Protein AF-A0A2S2P5P5-F1 (afdb_monomer)

Foldseek 3Di:
DVVVVDPDDPVRVVVVVVVLVVLLVVQVVVCVVPNPVVRPDPCNVVSCVQPVDDPVVNVVVVCVVVVPDDDDDDDDDDDDPPPPPVPDDDPDDDDDDDDDDDDDDDDDDDDDDPVVVVVVVVVVVVVVVVVVVVVVVVVVVVVVVVVVVVVVVVVVVVVVVVVVVVVVVVVVVVVVVVVVVPD

Secondary structure (DSSP, 8-state):
-GGGT----HHHHHHHHHHHHHHHHHHHHHHHHH-GGG---TTHHHHHHHHHS-HHHHHHHHHHHHHTS--------------SGGG-------PPPP----------------HHHHHHHHHHHHHHHHHHHHHHHHHHHHHHHHHHHHHHHHHHHHHHHHHHHHHHHHHHHHHHHHHHT--

Sequence (183 aa):
MAAAGFNRDATQLRTKWKHLKQDYKLELVRIDKNGAASSRMSYFHLLHEVLSCKPSNAMTYLCEVVSNSPPRLDIGEGIKTEYLDDMKMDTDFYRVTEPQVDIIQSCDAQTQTDGTTEQHLLQKLHALENSINVLREDWRRDREMQNVLMEKHTRMMLEHQKTLMDHFFAKTKSHLLKTKNKD

Structure (mmCIF, N/CA/C/O backbone):
data_AF-A0A2S2P5P5-F1
#
_entry.id   AF-A0A2S2P5P5-F1
#
loop_
_atom_site.group_PDB
_atom_site.id
_atom_site.type_symbol
_atom_site.label_atom_id
_atom_site.label_alt_id
_atom_site.label_comp_id
_atom_site.label_asym_id
_atom_site.label_entity_id
_atom_site.label_seq_id
_atom_site.pdbx_PDB_ins_code
_atom_site.Cartn_x
_atom_site.Cartn_y
_atom_site.Cartn_z
_atom_site.occupancy
_atom_site.B_iso_or_equiv
_atom_site.auth_seq_id
_atom_site.auth_comp_id
_atom_site.auth_asym_id
_atom_site.auth_atom_id
_atom_site.pdbx_PDB_model_num
ATOM 1 N N . MET A 1 1 ? 34.778 -0.390 -17.450 1.00 56.84 1 MET A N 1
ATOM 2 C CA . MET A 1 1 ? 34.664 1.084 -17.564 1.00 56.84 1 MET A CA 1
ATOM 3 C C . MET A 1 1 ? 35.550 1.611 -18.681 1.00 56.84 1 MET A C 1
ATOM 5 O O . MET A 1 1 ? 35.016 1.840 -19.756 1.00 56.84 1 MET A O 1
ATOM 9 N N . ALA A 1 2 ? 36.876 1.676 -18.501 1.00 54.03 2 ALA A N 1
ATOM 10 C CA . ALA A 1 2 ? 37.799 2.098 -19.564 1.00 54.03 2 ALA A CA 1
ATOM 11 C C . ALA A 1 2 ? 37.763 1.168 -20.795 1.00 54.03 2 ALA A C 1
ATOM 13 O O . ALA A 1 2 ? 37.703 1.647 -21.920 1.00 54.03 2 ALA A O 1
ATOM 14 N N . ALA A 1 3 ? 37.658 -0.150 -20.580 1.00 60.09 3 ALA A N 1
ATOM 15 C CA . ALA A 1 3 ? 37.474 -1.138 -21.652 1.00 60.09 3 ALA A CA 1
ATOM 16 C C . ALA A 1 3 ? 36.162 -0.970 -22.451 1.00 60.09 3 ALA A C 1
ATOM 18 O O . ALA A 1 3 ? 36.067 -1.434 -23.577 1.00 60.09 3 ALA A O 1
ATOM 19 N N . ALA A 1 4 ? 35.164 -0.283 -21.883 1.00 65.88 4 ALA A N 1
ATOM 20 C CA . ALA A 1 4 ? 33.899 0.046 -22.544 1.00 65.88 4 ALA A CA 1
ATOM 21 C C . ALA A 1 4 ? 33.889 1.488 -23.101 1.00 65.88 4 ALA A C 1
ATOM 23 O O . ALA A 1 4 ? 32.829 2.020 -23.408 1.00 65.88 4 ALA A O 1
ATOM 24 N N . GLY A 1 5 ? 35.053 2.151 -23.172 1.00 74.81 5 GLY A N 1
ATOM 25 C CA . GLY A 1 5 ? 35.196 3.526 -23.668 1.00 74.81 5 GLY A CA 1
ATOM 26 C C . GLY A 1 5 ? 34.848 4.628 -22.659 1.00 74.81 5 GLY A C 1
ATOM 27 O O . GLY A 1 5 ? 34.958 5.809 -22.977 1.00 74.81 5 GLY A O 1
ATOM 28 N N . PHE A 1 6 ? 34.472 4.284 -21.423 1.00 71.62 6 PHE A N 1
ATOM 29 C CA . PHE A 1 6 ? 34.157 5.263 -20.380 1.00 71.62 6 PHE A CA 1
ATOM 30 C C . PHE A 1 6 ? 35.387 5.551 -19.517 1.00 71.62 6 PHE A C 1
ATOM 32 O O . PHE A 1 6 ? 35.688 4.812 -18.574 1.00 71.62 6 PHE A O 1
ATOM 39 N N . ASN A 1 7 ? 36.076 6.655 -19.813 1.00 80.56 7 ASN A N 1
ATOM 40 C CA . ASN A 1 7 ? 37.180 7.157 -18.996 1.00 80.56 7 ASN A CA 1
ATOM 41 C C . ASN A 1 7 ? 36.639 7.908 -17.764 1.00 80.56 7 ASN A C 1
ATOM 43 O O . ASN A 1 7 ? 36.587 9.137 -17.729 1.00 80.56 7 ASN A O 1
ATOM 47 N N . ARG A 1 8 ? 36.127 7.156 -16.785 1.00 81.06 8 ARG A N 1
ATOM 48 C CA . ARG A 1 8 ? 35.679 7.688 -15.491 1.00 81.06 8 ARG A CA 1
ATOM 49 C C . ARG A 1 8 ? 36.459 7.030 -14.377 1.00 81.06 8 ARG A C 1
ATOM 51 O O . ARG A 1 8 ? 36.650 5.814 -14.380 1.00 81.06 8 ARG A O 1
ATOM 58 N N . ASP A 1 9 ? 36.825 7.851 -13.410 1.00 83.88 9 ASP A N 1
ATOM 59 C CA . ASP A 1 9 ? 37.589 7.406 -12.260 1.00 83.88 9 ASP A CA 1
ATOM 60 C C . ASP A 1 9 ? 36.693 6.704 -11.225 1.00 83.88 9 ASP A C 1
ATOM 62 O O . ASP A 1 9 ? 35.490 6.980 -11.121 1.00 83.88 9 ASP A O 1
ATOM 66 N N . ALA A 1 10 ? 37.267 5.806 -10.425 1.00 76.81 10 ALA A N 1
ATOM 67 C CA . ALA A 1 10 ? 36.508 4.994 -9.468 1.00 76.81 10 ALA A CA 1
ATOM 68 C C . ALA A 1 10 ? 35.763 5.861 -8.437 1.00 76.81 10 ALA A C 1
ATOM 70 O O . ALA A 1 10 ? 34.634 5.563 -8.046 1.00 76.81 10 ALA A O 1
ATOM 71 N N . THR A 1 11 ? 36.355 6.987 -8.039 1.00 81.31 11 THR A N 1
ATOM 72 C CA . THR A 1 11 ? 35.722 7.951 -7.128 1.00 81.31 11 THR A CA 1
ATOM 73 C C . THR A 1 11 ? 34.507 8.621 -7.763 1.00 81.31 11 THR A C 1
ATOM 75 O O . THR A 1 11 ? 33.474 8.758 -7.111 1.00 81.31 11 THR A O 1
ATOM 78 N N . GLN A 1 12 ? 34.581 8.972 -9.049 1.00 79.56 12 GLN A N 1
ATOM 79 C CA . GLN A 1 12 ? 33.450 9.565 -9.768 1.00 79.56 12 GLN A CA 1
ATOM 80 C C . GLN A 1 12 ? 32.279 8.585 -9.851 1.00 79.56 12 GLN A C 1
ATOM 82 O O . GLN A 1 12 ? 31.126 8.976 -9.665 1.00 79.56 12 GLN A O 1
ATOM 87 N N . LEU A 1 13 ? 32.580 7.303 -10.069 1.00 82.12 13 LEU A N 1
ATOM 88 C CA . LEU A 1 13 ? 31.585 6.239 -10.050 1.00 82.12 13 LEU A CA 1
ATOM 89 C C . LEU A 1 13 ? 30.938 6.062 -8.681 1.00 82.12 13 LEU A C 1
ATOM 91 O O . LEU A 1 13 ? 29.712 6.037 -8.596 1.00 82.12 13 LEU A O 1
ATOM 95 N N . ARG A 1 14 ? 31.738 5.985 -7.612 1.00 79.19 14 ARG A N 1
ATOM 96 C CA . ARG A 1 14 ? 31.228 5.869 -6.237 1.00 79.19 14 ARG A CA 1
ATOM 97 C C . ARG A 1 14 ? 30.297 7.026 -5.893 1.00 79.19 14 ARG A C 1
ATOM 99 O O . ARG A 1 14 ? 29.196 6.802 -5.397 1.00 79.19 14 ARG A O 1
ATOM 106 N N . THR A 1 15 ? 30.705 8.250 -6.208 1.00 80.88 15 THR A N 1
ATOM 107 C CA . THR A 1 15 ? 29.896 9.450 -5.978 1.00 80.88 15 THR A CA 1
ATOM 108 C C . THR A 1 15 ? 28.610 9.424 -6.800 1.00 80.88 15 THR A C 1
ATOM 110 O O . THR A 1 15 ? 27.530 9.644 -6.257 1.00 80.88 15 THR A O 1
ATOM 113 N N . LYS A 1 16 ? 28.680 9.085 -8.094 1.00 86.00 16 LYS A N 1
ATOM 114 C CA . LYS A 1 16 ? 27.483 8.984 -8.940 1.00 86.00 16 LYS A CA 1
ATOM 115 C C . LYS A 1 16 ? 26.525 7.899 -8.449 1.00 86.00 16 LYS A C 1
ATOM 117 O O . LYS A 1 16 ? 25.320 8.122 -8.445 1.00 86.00 16 LYS A O 1
ATOM 122 N N . TRP A 1 17 ? 27.046 6.762 -7.997 1.00 84.69 17 TRP A N 1
ATOM 123 C CA . TRP A 1 17 ? 26.251 5.675 -7.434 1.00 84.69 17 TRP A CA 1
ATOM 124 C C . TRP A 1 17 ? 25.553 6.073 -6.131 1.00 84.69 17 TRP A C 1
ATOM 126 O O . TRP A 1 17 ? 24.375 5.765 -5.950 1.00 84.69 17 TRP A O 1
ATOM 136 N N . LYS A 1 18 ? 26.242 6.810 -5.247 1.00 84.50 18 LYS A N 1
ATOM 137 C CA . LYS A 1 18 ? 25.639 7.382 -4.033 1.00 84.50 18 LYS A CA 1
ATOM 138 C C . LYS A 1 18 ? 24.474 8.315 -4.375 1.00 84.50 18 LYS A C 1
ATOM 140 O O . LYS A 1 18 ? 23.392 8.135 -3.824 1.00 84.50 18 LYS A O 1
ATOM 145 N N . HIS A 1 19 ? 24.666 9.230 -5.325 1.00 84.44 19 HIS A N 1
ATOM 146 C CA . HIS A 1 19 ? 23.594 10.123 -5.775 1.00 84.44 19 HIS A CA 1
ATOM 147 C C . HIS A 1 19 ? 22.423 9.354 -6.391 1.00 84.44 19 HIS A C 1
ATOM 149 O O . HIS A 1 19 ? 21.286 9.575 -6.005 1.00 84.44 19 HIS A O 1
ATOM 155 N N . LEU A 1 20 ? 22.683 8.370 -7.256 1.00 86.75 20 LEU A N 1
ATOM 156 C CA . LEU A 1 20 ? 21.620 7.557 -7.854 1.00 86.75 20 LEU A CA 1
ATOM 157 C C . LEU A 1 20 ? 20.794 6.803 -6.801 1.00 86.75 20 LEU A C 1
ATOM 159 O O . LEU A 1 20 ? 19.570 6.770 -6.884 1.00 86.75 20 LEU A O 1
ATOM 163 N N . LYS A 1 21 ? 21.433 6.240 -5.770 1.00 85.31 21 LYS A N 1
ATOM 164 C CA . LYS A 1 21 ? 20.712 5.617 -4.647 1.00 85.31 21 LYS A CA 1
ATOM 165 C C . LYS A 1 21 ? 19.846 6.615 -3.878 1.00 85.31 21 LYS A C 1
ATOM 167 O O . LYS A 1 21 ? 18.785 6.240 -3.381 1.00 85.31 21 LYS A O 1
ATOM 172 N N . GLN A 1 22 ? 20.311 7.851 -3.734 1.00 80.31 22 GLN A N 1
ATOM 173 C CA . GLN A 1 22 ? 19.565 8.913 -3.069 1.00 80.31 22 GLN A CA 1
ATOM 174 C C . GLN A 1 22 ? 18.360 9.344 -3.908 1.00 80.31 22 GLN A C 1
ATOM 176 O O . GLN A 1 22 ? 17.242 9.336 -3.395 1.00 80.31 22 GLN A O 1
ATOM 181 N N . ASP A 1 23 ? 18.577 9.633 -5.190 1.00 84.69 23 ASP A N 1
ATOM 182 C CA . ASP A 1 23 ? 17.529 10.006 -6.141 1.00 84.69 23 ASP A CA 1
ATOM 183 C C . ASP A 1 23 ? 16.434 8.935 -6.171 1.00 84.69 23 ASP A C 1
ATOM 185 O O . ASP A 1 23 ? 15.253 9.252 -6.069 1.00 84.69 23 ASP A O 1
ATOM 189 N N . TYR A 1 24 ? 16.820 7.653 -6.187 1.00 86.44 24 TYR A N 1
ATOM 190 C CA . TYR A 1 24 ? 15.885 6.531 -6.107 1.00 86.44 2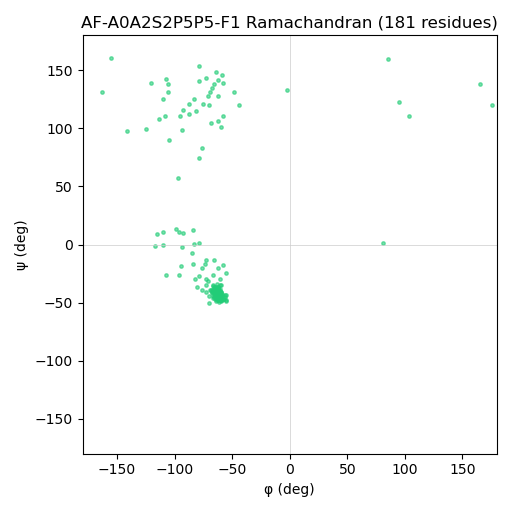4 TYR A CA 1
ATOM 191 C C . TYR A 1 24 ? 14.967 6.595 -4.881 1.00 86.44 24 TYR A C 1
ATOM 193 O O . TYR A 1 24 ? 13.756 6.437 -5.012 1.00 86.44 24 TYR A O 1
ATOM 201 N N . LYS A 1 25 ? 15.525 6.832 -3.687 1.00 84.75 25 LYS A N 1
ATOM 202 C CA . LYS A 1 25 ? 14.745 6.902 -2.441 1.00 84.75 25 LYS A CA 1
ATOM 203 C C . LYS A 1 25 ? 13.778 8.081 -2.443 1.00 84.75 25 LYS A C 1
ATOM 205 O O . LYS A 1 25 ? 12.631 7.920 -2.034 1.00 84.75 25 LYS A O 1
ATOM 210 N N . LEU A 1 26 ? 14.241 9.250 -2.888 1.00 83.25 26 LEU A N 1
ATOM 211 C CA . LEU A 1 26 ? 13.402 10.444 -2.997 1.00 83.25 26 LEU A CA 1
ATOM 212 C C . LEU A 1 26 ? 12.244 10.204 -3.965 1.00 83.25 26 LEU A C 1
ATOM 214 O O . LEU A 1 26 ? 11.097 10.523 -3.653 1.00 83.25 26 LEU A O 1
ATOM 218 N N . GLU A 1 27 ? 12.536 9.572 -5.099 1.00 83.00 27 GLU A N 1
ATOM 219 C CA . GLU A 1 27 ? 11.542 9.255 -6.113 1.00 83.00 27 GLU A CA 1
ATOM 220 C C . GLU A 1 27 ? 10.522 8.221 -5.617 1.00 83.00 27 GLU A C 1
ATOM 222 O O . GLU A 1 27 ? 9.333 8.367 -5.889 1.00 83.00 27 GLU A O 1
ATOM 227 N N . LEU A 1 28 ? 10.948 7.246 -4.805 1.00 83.62 28 LEU A N 1
ATOM 228 C CA . LEU A 1 28 ? 10.067 6.262 -4.169 1.00 83.62 28 LEU A CA 1
ATOM 229 C C . LEU A 1 28 ? 9.033 6.925 -3.251 1.00 83.62 28 LEU A C 1
ATOM 231 O O . LEU A 1 28 ? 7.842 6.648 -3.354 1.00 83.62 28 LEU A O 1
ATOM 235 N N . VAL A 1 29 ? 9.482 7.842 -2.386 1.00 81.44 29 VAL A N 1
ATOM 236 C CA . VAL A 1 29 ? 8.603 8.600 -1.475 1.00 81.44 29 VAL A CA 1
ATOM 237 C C . VAL A 1 29 ? 7.618 9.464 -2.260 1.00 81.44 29 VAL A C 1
ATOM 239 O O . VAL A 1 29 ? 6.468 9.636 -1.858 1.00 81.44 29 VAL A O 1
ATOM 242 N N . ARG A 1 30 ? 8.065 10.025 -3.383 1.00 77.25 30 ARG A N 1
ATOM 243 C CA . ARG A 1 30 ? 7.238 10.862 -4.248 1.00 77.25 30 ARG A CA 1
ATOM 244 C C . ARG A 1 30 ? 6.169 10.037 -4.967 1.00 77.25 30 ARG A C 1
ATOM 246 O O . ARG A 1 30 ? 5.011 10.434 -4.999 1.00 77.25 30 ARG A O 1
ATOM 253 N N . ILE A 1 31 ? 6.541 8.873 -5.492 1.00 82.31 31 ILE A N 1
ATOM 254 C CA . ILE A 1 31 ? 5.620 7.929 -6.135 1.00 82.31 31 ILE A CA 1
ATOM 255 C C . ILE A 1 31 ? 4.588 7.392 -5.139 1.00 82.31 31 ILE A C 1
ATOM 257 O O . ILE A 1 31 ? 3.416 7.300 -5.489 1.00 82.31 31 ILE A O 1
ATOM 261 N N . ASP A 1 32 ? 4.984 7.091 -3.902 1.00 75.94 32 ASP A N 1
ATOM 262 C CA . ASP A 1 32 ? 4.063 6.623 -2.856 1.00 75.94 32 ASP A CA 1
ATOM 263 C C . ASP A 1 32 ? 2.972 7.663 -2.542 1.00 75.94 32 ASP A C 1
ATOM 265 O O . ASP A 1 32 ? 1.794 7.337 -2.412 1.00 75.94 32 ASP A O 1
ATOM 269 N N . LYS A 1 33 ? 3.344 8.949 -2.513 1.00 75.88 33 LYS A N 1
ATOM 270 C CA . LYS A 1 33 ? 2.420 10.059 -2.228 1.00 75.88 33 LYS A CA 1
ATOM 271 C C . LYS A 1 33 ? 1.569 10.486 -3.423 1.00 75.88 33 LYS A C 1
ATOM 273 O O . LYS A 1 33 ? 0.428 10.900 -3.240 1.00 75.88 33 LYS A O 1
ATOM 278 N N . ASN A 1 34 ? 2.133 10.460 -4.629 1.00 77.75 34 ASN A N 1
ATOM 279 C CA . ASN A 1 34 ? 1.548 11.094 -5.815 1.00 77.75 34 ASN A CA 1
ATOM 280 C C . ASN A 1 34 ? 1.181 10.100 -6.932 1.00 77.75 34 ASN A C 1
ATOM 282 O O . ASN A 1 34 ? 0.673 10.514 -7.973 1.00 77.75 34 ASN A O 1
ATOM 286 N N . GLY A 1 35 ? 1.436 8.807 -6.737 1.00 74.06 35 GLY A N 1
ATOM 287 C CA . GLY A 1 35 ? 1.235 7.753 -7.728 1.00 74.06 35 GLY A CA 1
ATOM 288 C C . GLY A 1 35 ? 2.413 7.574 -8.696 1.00 74.06 35 GLY A C 1
ATOM 289 O O . GLY A 1 35 ? 3.239 8.465 -8.905 1.00 74.06 35 GLY A O 1
ATOM 290 N N . ALA A 1 36 ? 2.476 6.399 -9.332 1.00 71.50 36 ALA A N 1
ATOM 291 C CA . ALA A 1 36 ? 3.573 5.992 -10.222 1.00 71.50 36 ALA A CA 1
ATOM 292 C C . ALA A 1 36 ? 3.757 6.907 -11.446 1.00 71.50 36 ALA A C 1
ATOM 294 O O . ALA A 1 36 ? 4.888 7.184 -11.844 1.00 71.50 36 ALA A O 1
ATOM 295 N N . ALA A 1 37 ? 2.659 7.442 -11.992 1.00 70.25 37 ALA A N 1
ATOM 296 C CA . ALA A 1 37 ? 2.682 8.385 -13.114 1.00 70.25 37 ALA A CA 1
ATOM 297 C C . ALA A 1 37 ? 3.335 9.728 -12.760 1.00 70.25 37 ALA A C 1
ATOM 299 O O . ALA A 1 37 ? 3.666 10.516 -13.639 1.00 70.25 37 ALA A O 1
ATOM 300 N N . SER A 1 38 ? 3.546 9.994 -11.472 1.00 68.81 38 SER A N 1
ATOM 301 C CA . SER A 1 38 ? 4.174 11.226 -11.047 1.00 68.81 38 SER A CA 1
ATOM 302 C C . SER A 1 38 ? 5.681 11.225 -11.333 1.00 68.81 38 SER A C 1
ATOM 304 O O . SER A 1 38 ? 6.273 12.291 -11.227 1.00 68.81 38 SER A O 1
ATOM 306 N N . SER A 1 39 ? 6.328 10.066 -11.596 1.00 76.31 39 SER A N 1
ATOM 307 C CA . SER A 1 39 ? 7.802 9.926 -11.691 1.00 76.31 39 SER A CA 1
ATOM 308 C C . SER A 1 39 ? 8.461 11.055 -12.488 1.00 76.31 39 SER A C 1
ATOM 310 O O . SER A 1 39 ? 8.187 11.221 -13.672 1.00 76.31 39 SER A O 1
ATOM 312 N N . ARG A 1 40 ? 9.366 11.816 -11.864 1.00 78.62 40 ARG A N 1
ATOM 313 C CA . ARG A 1 40 ? 10.131 12.885 -12.533 1.00 78.62 40 ARG A CA 1
ATOM 314 C C . ARG A 1 40 ? 11.383 12.358 -13.226 1.00 78.62 40 ARG A C 1
ATOM 316 O O . ARG A 1 40 ? 12.065 13.103 -13.925 1.00 78.62 40 ARG A O 1
ATOM 323 N N . MET A 1 41 ? 11.702 11.085 -13.015 1.00 81.12 41 MET A N 1
ATOM 324 C CA . MET A 1 41 ? 12.940 10.470 -13.461 1.00 81.12 41 MET A CA 1
ATOM 325 C C . MET A 1 41 ? 12.639 9.425 -14.536 1.00 81.12 41 MET A C 1
ATOM 327 O O . MET A 1 41 ? 12.118 8.346 -14.251 1.00 81.12 41 MET A O 1
ATOM 331 N N . SER A 1 42 ? 12.997 9.737 -15.784 1.00 83.06 42 SER A N 1
ATOM 332 C CA . SER A 1 42 ? 12.748 8.875 -16.952 1.00 83.06 42 SER A CA 1
ATOM 333 C C . SER A 1 42 ? 13.430 7.507 -16.848 1.00 83.06 42 SER A C 1
ATOM 335 O O . SER A 1 42 ? 12.916 6.506 -17.334 1.00 83.06 42 SER A O 1
ATOM 337 N N . TYR A 1 43 ? 14.563 7.434 -16.148 1.00 83.94 43 TYR A N 1
ATOM 338 C CA . TYR A 1 43 ? 15.301 6.195 -15.898 1.00 83.94 43 TYR A CA 1
ATOM 339 C C . TYR A 1 43 ? 14.921 5.505 -14.577 1.00 83.94 43 TYR A C 1
ATOM 341 O O . TYR A 1 43 ? 15.583 4.545 -14.185 1.00 83.94 43 TYR A O 1
ATOM 349 N N . PHE A 1 44 ? 13.856 5.945 -13.892 1.00 87.44 44 PHE A N 1
ATOM 350 C CA . PHE A 1 44 ? 13.450 5.370 -12.604 1.00 87.44 44 PHE A CA 1
ATOM 351 C C . PHE A 1 44 ? 13.197 3.865 -12.683 1.00 87.44 44 PHE A C 1
ATOM 353 O O . PHE A 1 44 ? 13.680 3.143 -11.826 1.00 87.44 44 PHE A O 1
ATOM 360 N N . HIS A 1 45 ? 12.511 3.382 -13.720 1.00 83.94 45 HIS A N 1
ATOM 361 C CA . HIS A 1 45 ? 12.253 1.950 -13.918 1.00 83.94 45 HIS A CA 1
ATOM 362 C C . HIS A 1 45 ? 13.531 1.084 -13.935 1.00 83.94 45 HIS A C 1
ATOM 364 O O . HIS A 1 45 ? 13.608 0.119 -13.184 1.00 83.94 45 HIS A O 1
ATOM 370 N N . LEU A 1 46 ? 14.563 1.477 -14.692 1.00 85.56 46 LEU A N 1
ATOM 371 C CA . LEU A 1 46 ? 15.869 0.804 -14.732 1.00 85.56 46 LEU A CA 1
ATOM 372 C C . LEU A 1 46 ? 16.554 0.833 -13.363 1.00 85.56 46 LEU A C 1
ATOM 374 O O . LEU A 1 46 ? 17.150 -0.144 -12.919 1.00 85.56 46 LEU A O 1
ATOM 378 N N . LEU A 1 47 ? 16.463 1.968 -12.672 1.00 87.81 47 LEU A N 1
ATOM 379 C CA . LEU A 1 47 ? 17.052 2.121 -11.350 1.00 87.81 47 LEU A CA 1
ATOM 380 C C . LEU A 1 47 ? 16.316 1.273 -10.302 1.00 87.81 47 LEU A C 1
ATOM 382 O O . LEU A 1 47 ? 16.952 0.660 -9.449 1.00 87.81 47 LEU A O 1
ATOM 386 N N . HIS A 1 48 ? 14.988 1.204 -10.399 1.00 87.00 48 HIS A N 1
ATOM 387 C CA . HIS A 1 48 ? 14.127 0.368 -9.577 1.00 87.00 48 HIS A CA 1
ATOM 388 C C . HIS A 1 48 ? 14.417 -1.110 -9.819 1.00 87.00 48 HIS A C 1
ATOM 390 O O . HIS A 1 48 ? 14.553 -1.853 -8.858 1.00 87.00 48 HIS A O 1
ATOM 396 N N . GLU A 1 49 ? 14.585 -1.551 -11.062 1.00 82.62 49 GLU A N 1
ATOM 397 C CA . GLU A 1 49 ? 14.961 -2.933 -11.381 1.00 82.62 49 GLU A CA 1
ATOM 398 C C . GLU A 1 49 ? 16.269 -3.343 -10.686 1.00 82.62 49 GLU A C 1
ATOM 400 O O . GLU A 1 49 ? 16.327 -4.379 -10.024 1.00 82.62 49 GLU A O 1
ATOM 405 N N . VAL A 1 50 ? 17.286 -2.479 -10.717 1.00 83.50 50 VAL A N 1
ATOM 406 C CA . VAL A 1 50 ? 18.583 -2.756 -10.080 1.00 83.50 50 VAL A CA 1
ATOM 407 C C . VAL A 1 50 ? 18.512 -2.680 -8.549 1.00 83.50 50 VAL A C 1
ATOM 409 O O . VAL A 1 50 ? 19.129 -3.493 -7.861 1.00 83.50 50 VAL A O 1
ATOM 412 N N . LEU A 1 51 ? 17.789 -1.703 -7.991 1.00 82.62 51 LEU A N 1
ATOM 413 C CA . LEU A 1 51 ? 17.803 -1.405 -6.551 1.00 82.62 51 LEU A CA 1
ATOM 414 C C . LEU A 1 51 ? 16.690 -2.091 -5.742 1.00 82.62 51 LEU A C 1
ATOM 416 O O . LEU A 1 51 ? 16.817 -2.186 -4.522 1.00 82.62 51 LEU A O 1
ATOM 420 N N . SER A 1 52 ? 15.614 -2.559 -6.381 1.00 78.12 52 SER A N 1
ATOM 421 C CA . SER A 1 52 ? 14.520 -3.305 -5.730 1.00 78.12 52 SER A CA 1
ATOM 422 C C . SER A 1 52 ? 14.814 -4.802 -5.579 1.00 78.12 52 SER A C 1
ATOM 424 O O . SER A 1 52 ? 14.172 -5.480 -4.771 1.00 78.12 52 SER A O 1
ATOM 426 N N . CYS A 1 53 ? 15.800 -5.331 -6.312 1.00 64.06 53 CYS A N 1
ATOM 427 C CA . CYS A 1 53 ? 16.192 -6.731 -6.219 1.00 64.06 53 CYS A CA 1
ATOM 428 C C . CYS A 1 53 ? 16.823 -7.064 -4.857 1.00 64.06 53 CYS A C 1
ATOM 430 O O . CYS A 1 53 ? 17.725 -6.381 -4.371 1.00 64.06 53 CYS A O 1
ATOM 432 N N . LYS A 1 54 ? 16.407 -8.192 -4.264 1.00 55.59 54 LYS A N 1
ATOM 433 C CA . LYS A 1 54 ? 17.113 -8.793 -3.120 1.00 55.59 54 LYS A CA 1
ATOM 434 C C . LYS A 1 54 ? 18.563 -9.119 -3.528 1.00 55.59 54 LYS A C 1
ATOM 436 O O . LYS A 1 54 ? 18.780 -9.527 -4.671 1.00 55.59 54 LYS A O 1
ATOM 441 N N . PRO A 1 55 ? 19.548 -9.017 -2.614 1.00 52.47 55 PRO A N 1
ATOM 442 C CA . PRO A 1 55 ? 20.976 -9.139 -2.938 1.00 52.47 55 PRO A CA 1
ATOM 443 C C . PRO A 1 55 ? 21.358 -10.446 -3.657 1.00 52.47 55 PRO A C 1
ATOM 445 O O . PRO A 1 55 ? 22.314 -10.458 -4.423 1.00 52.47 55 PRO A O 1
ATOM 448 N N . SER A 1 56 ? 20.575 -11.519 -3.486 1.00 48.28 56 SER A N 1
ATOM 449 C CA . SER A 1 56 ? 20.757 -12.793 -4.197 1.00 48.28 56 SER A CA 1
ATOM 450 C C . SER A 1 56 ? 20.495 -12.726 -5.710 1.00 48.28 56 SER A C 1
ATOM 452 O O . SER A 1 56 ? 21.052 -13.539 -6.436 1.00 48.28 56 SER A O 1
ATOM 454 N N . ASN A 1 57 ? 19.669 -11.790 -6.192 1.00 48.22 57 ASN A N 1
ATOM 455 C CA . ASN A 1 57 ? 19.338 -11.656 -7.618 1.00 48.22 57 ASN A CA 1
ATOM 456 C C . ASN A 1 57 ? 20.201 -10.601 -8.322 1.00 48.22 57 ASN A C 1
ATOM 458 O O . ASN A 1 57 ? 20.443 -10.710 -9.519 1.00 48.22 57 ASN A O 1
ATOM 462 N N . ALA A 1 58 ? 20.714 -9.605 -7.593 1.00 49.44 58 ALA A N 1
ATOM 463 C CA . ALA A 1 58 ? 21.532 -8.537 -8.172 1.00 49.44 58 ALA A CA 1
ATOM 464 C C . ALA A 1 58 ? 22.849 -9.058 -8.783 1.00 49.44 58 ALA A C 1
ATOM 466 O O . ALA A 1 58 ? 23.304 -8.545 -9.804 1.00 49.44 58 ALA A O 1
ATOM 467 N N . MET A 1 59 ? 23.443 -10.101 -8.191 1.00 51.03 59 MET A N 1
ATOM 468 C CA . MET A 1 59 ? 24.688 -10.686 -8.696 1.00 51.03 59 MET A CA 1
ATOM 469 C C . MET A 1 59 ? 24.481 -11.482 -9.993 1.00 51.03 59 MET A C 1
ATOM 471 O O . MET A 1 59 ? 25.326 -11.427 -10.882 1.00 51.03 59 MET A O 1
ATOM 475 N N . THR A 1 60 ? 23.334 -12.150 -10.142 1.00 52.75 60 THR A N 1
ATOM 476 C CA . THR A 1 60 ? 22.964 -12.875 -11.368 1.00 52.75 60 THR A CA 1
ATOM 477 C C . THR A 1 60 ? 22.793 -11.921 -12.552 1.00 52.75 60 THR A C 1
ATOM 479 O O . THR A 1 60 ? 23.344 -12.179 -13.618 1.00 52.75 60 THR A O 1
ATOM 482 N N . TYR A 1 61 ? 22.142 -10.770 -12.346 1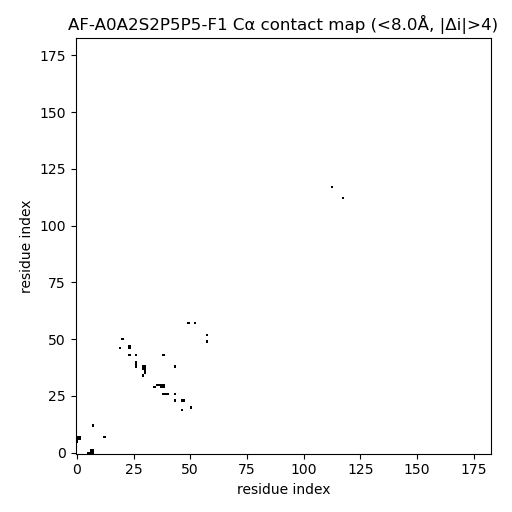.00 51.72 61 TYR A N 1
ATOM 483 C CA . TYR A 1 61 ? 21.971 -9.747 -13.387 1.00 51.72 61 TYR A CA 1
A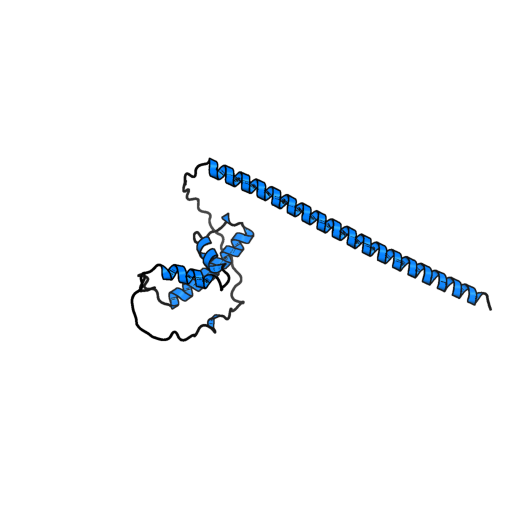TOM 484 C C . TYR A 1 61 ? 23.287 -9.071 -13.792 1.00 51.72 61 TYR A C 1
ATOM 486 O O . TYR A 1 61 ? 23.535 -8.850 -14.976 1.00 51.72 61 TYR A O 1
ATOM 494 N N . LEU A 1 62 ? 24.165 -8.756 -12.832 1.00 55.91 62 LEU A N 1
ATOM 495 C CA . LEU A 1 62 ? 25.483 -8.198 -13.154 1.00 55.91 62 LEU A CA 1
ATOM 496 C C . LEU A 1 62 ? 26.348 -9.204 -13.921 1.00 55.91 62 LEU A C 1
ATOM 498 O O . LEU A 1 62 ? 27.060 -8.804 -14.839 1.00 55.91 62 LEU A O 1
ATOM 502 N N . CYS A 1 63 ? 26.253 -10.497 -13.598 1.00 47.44 63 CYS A N 1
ATOM 503 C CA . CYS A 1 63 ? 26.888 -11.547 -14.386 1.00 47.44 63 CYS A CA 1
ATOM 504 C C . CYS A 1 63 ? 26.298 -11.640 -15.801 1.00 47.44 63 CYS A C 1
ATOM 506 O O . CYS A 1 63 ? 27.073 -11.624 -16.747 1.00 47.44 63 CYS A O 1
ATOM 508 N N . GLU A 1 64 ? 24.974 -11.645 -15.987 1.00 45.34 64 GLU A N 1
ATOM 509 C CA . GLU A 1 64 ? 24.352 -11.718 -17.324 1.00 45.34 64 GLU A CA 1
ATOM 510 C C . GLU A 1 64 ? 24.691 -10.520 -18.225 1.00 45.34 64 GLU A C 1
ATOM 512 O O . GLU A 1 64 ? 24.962 -10.693 -19.414 1.00 45.34 64 GLU A O 1
ATOM 517 N N . VAL A 1 65 ? 24.753 -9.305 -17.673 1.00 47.25 65 VAL A N 1
ATOM 518 C CA . VAL A 1 65 ? 25.127 -8.101 -18.437 1.00 47.25 65 VAL A CA 1
ATOM 519 C C . VAL A 1 65 ? 26.617 -8.107 -18.812 1.00 47.25 65 VAL A C 1
ATOM 521 O O . VAL A 1 65 ? 26.985 -7.612 -19.877 1.00 47.25 65 VAL A O 1
ATOM 524 N N . VAL A 1 66 ? 27.480 -8.701 -17.980 1.00 50.44 66 VAL A N 1
ATOM 525 C CA . VAL A 1 66 ? 28.926 -8.825 -18.244 1.00 50.44 66 VAL A CA 1
ATOM 526 C C . VAL A 1 66 ? 29.246 -10.017 -19.160 1.00 50.44 66 VAL A C 1
ATOM 528 O O . VAL A 1 66 ? 30.187 -9.943 -19.950 1.00 50.44 66 VAL A O 1
ATOM 531 N N . SER A 1 67 ? 28.446 -11.087 -19.125 1.00 44.66 67 SER A N 1
ATOM 532 C CA . SER A 1 67 ? 28.636 -12.306 -19.925 1.00 44.66 67 SER A CA 1
ATOM 533 C C . SER A 1 67 ? 28.323 -12.147 -21.417 1.00 44.66 67 SER A C 1
ATOM 535 O O . SER A 1 67 ? 28.732 -12.996 -22.204 1.00 44.66 67 SER A O 1
ATOM 537 N N . ASN A 1 68 ? 27.672 -11.057 -21.836 1.00 44.28 68 ASN A N 1
ATOM 538 C CA . ASN A 1 68 ? 27.388 -10.773 -23.250 1.00 44.28 68 ASN A CA 1
ATOM 539 C C . ASN A 1 68 ? 28.547 -10.086 -24.010 1.00 44.28 68 ASN A C 1
ATOM 541 O O . ASN A 1 68 ? 28.353 -9.619 -25.131 1.00 44.28 68 ASN A O 1
ATOM 545 N N . SER A 1 69 ? 29.757 -10.027 -23.443 1.00 42.72 69 SER A N 1
ATOM 546 C CA . SER A 1 69 ? 30.971 -9.577 -24.144 1.00 42.72 69 SER A CA 1
ATOM 547 C C . SER A 1 69 ? 31.902 -10.764 -24.447 1.00 42.72 69 SER A C 1
ATOM 549 O O . SER A 1 69 ? 32.028 -11.650 -23.600 1.00 42.72 69 SER A O 1
ATOM 551 N N . PRO A 1 70 ? 32.591 -10.812 -25.610 1.00 38.91 70 PRO A N 1
ATOM 552 C CA . PRO A 1 70 ? 33.425 -11.957 -25.977 1.00 38.91 70 PRO A CA 1
ATOM 553 C C . PRO A 1 70 ? 34.603 -12.135 -25.003 1.00 38.91 70 PRO A C 1
ATOM 555 O O . PRO A 1 70 ? 35.129 -11.136 -24.501 1.00 38.91 70 PRO A O 1
ATOM 558 N N . PRO A 1 71 ? 35.072 -13.375 -24.759 1.00 49.88 71 PRO A N 1
ATOM 559 C CA . PRO A 1 71 ? 36.194 -13.623 -23.862 1.00 49.88 71 PRO A CA 1
ATOM 560 C C . PRO A 1 71 ? 37.507 -13.308 -24.579 1.00 49.88 71 PRO A C 1
ATOM 562 O O . PRO A 1 71 ? 37.604 -13.665 -25.748 1.00 49.88 71 PRO A O 1
ATOM 565 N N . ARG A 1 72 ? 38.487 -12.700 -23.884 1.00 35.94 72 ARG A N 1
ATOM 566 C CA . ARG A 1 72 ? 39.976 -12.761 -24.031 1.00 35.94 72 ARG A CA 1
ATOM 567 C C . ARG A 1 72 ? 40.571 -11.589 -23.220 1.00 35.94 72 ARG A C 1
ATOM 569 O O . ARG A 1 72 ? 40.027 -10.500 -23.295 1.00 35.94 72 ARG A O 1
ATOM 576 N N . LEU A 1 73 ? 41.657 -11.659 -22.453 1.00 39.50 73 LEU A N 1
ATOM 577 C CA . LEU A 1 73 ? 42.649 -12.667 -22.076 1.00 39.50 73 LEU A CA 1
ATOM 578 C C . LEU A 1 73 ? 43.234 -12.237 -20.711 1.00 39.50 73 LEU A C 1
ATOM 580 O O . LEU A 1 73 ? 43.129 -11.074 -20.334 1.00 39.50 73 LEU A O 1
ATOM 584 N N . ASP A 1 74 ? 43.826 -13.223 -20.043 1.00 45.44 74 ASP A N 1
ATOM 585 C CA . ASP A 1 74 ? 44.826 -13.227 -18.965 1.00 45.44 74 ASP A CA 1
ATOM 586 C C . ASP A 1 74 ? 45.414 -11.886 -18.467 1.00 45.44 74 ASP A C 1
ATOM 588 O O . ASP A 1 74 ? 45.865 -11.072 -19.268 1.00 45.44 74 ASP A O 1
ATOM 592 N N . ILE A 1 75 ? 45.465 -11.720 -17.139 1.00 38.91 75 ILE A N 1
ATOM 593 C CA . ILE A 1 75 ? 46.607 -11.255 -16.317 1.00 38.91 75 ILE A CA 1
ATOM 594 C C . ILE A 1 75 ? 46.097 -11.130 -14.874 1.00 38.91 75 ILE A C 1
ATOM 596 O O . ILE A 1 75 ? 45.134 -10.419 -14.581 1.00 38.91 75 ILE A O 1
ATOM 600 N N . GLY A 1 76 ? 46.725 -11.892 -13.981 1.00 47.09 76 GLY A N 1
ATOM 601 C CA . GLY A 1 76 ? 46.359 -11.978 -12.577 1.00 47.09 76 GLY A CA 1
ATOM 602 C C . GLY A 1 76 ? 46.733 -10.740 -11.772 1.00 47.09 76 GLY A C 1
ATOM 603 O O . GLY A 1 76 ? 47.808 -10.184 -11.941 1.00 47.09 76 GLY A O 1
ATOM 604 N N . GLU A 1 77 ? 45.862 -10.386 -10.834 1.00 36.59 77 GLU A N 1
ATOM 605 C CA . GLU A 1 77 ? 46.235 -9.879 -9.515 1.00 36.59 77 GLU A CA 1
ATOM 606 C C . GLU A 1 77 ? 45.014 -9.991 -8.594 1.00 36.59 77 GLU A C 1
ATOM 608 O O . GLU A 1 77 ? 43.883 -9.677 -8.971 1.00 36.59 77 GLU A O 1
ATOM 613 N N . GLY A 1 78 ? 45.229 -10.557 -7.405 1.00 36.62 78 GLY A N 1
ATOM 614 C CA . GLY A 1 78 ? 44.166 -10.918 -6.473 1.00 36.62 78 GLY A CA 1
ATOM 615 C C . GLY A 1 78 ? 43.364 -9.704 -6.004 1.00 36.62 78 GLY A C 1
ATOM 616 O O . GLY A 1 78 ? 43.919 -8.741 -5.478 1.00 36.62 78 GLY A O 1
ATOM 617 N N . ILE A 1 79 ? 42.039 -9.781 -6.139 1.00 39.72 79 ILE A N 1
ATOM 618 C CA . ILE A 1 79 ? 41.107 -8.800 -5.581 1.00 39.72 79 ILE A CA 1
ATOM 619 C C . ILE A 1 79 ? 41.154 -8.927 -4.054 1.00 39.72 79 ILE A C 1
ATOM 621 O O . ILE A 1 79 ? 40.616 -9.870 -3.474 1.00 39.72 79 ILE A O 1
ATOM 625 N N . LYS A 1 80 ? 41.821 -7.976 -3.397 1.00 39.09 80 LYS A N 1
ATOM 626 C CA . LYS A 1 80 ? 41.827 -7.846 -1.939 1.00 39.09 80 LYS A CA 1
ATOM 627 C C . LYS A 1 80 ? 40.439 -7.377 -1.499 1.00 39.09 80 LYS A C 1
ATOM 629 O O . LYS A 1 80 ? 39.953 -6.335 -1.930 1.00 39.09 80 LYS A O 1
ATOM 634 N N . THR A 1 81 ? 39.774 -8.176 -0.673 1.00 40.59 81 THR A N 1
ATOM 635 C CA . THR A 1 81 ? 38.426 -7.905 -0.168 1.00 40.59 81 THR A CA 1
ATOM 636 C C . THR A 1 81 ? 38.445 -6.838 0.928 1.00 40.59 81 THR A C 1
ATOM 638 O O . THR A 1 81 ? 38.416 -7.155 2.112 1.00 40.59 81 THR A O 1
ATOM 641 N N . GLU A 1 82 ? 38.467 -5.569 0.532 1.00 38.53 82 GLU A N 1
ATOM 642 C CA . GLU A 1 82 ? 38.179 -4.400 1.378 1.00 38.53 82 GLU A CA 1
ATOM 643 C C . GLU A 1 82 ? 36.713 -3.954 1.186 1.00 38.53 82 GLU A C 1
ATOM 645 O O . GLU A 1 82 ? 36.420 -2.851 0.750 1.00 38.53 82 GLU A O 1
ATOM 650 N N . TYR A 1 83 ? 35.757 -4.860 1.428 1.00 46.88 83 TYR A N 1
ATOM 651 C CA . TYR A 1 83 ? 34.335 -4.669 1.067 1.00 46.88 83 TYR A CA 1
ATOM 652 C C . TYR A 1 83 ? 33.364 -4.585 2.259 1.00 46.88 83 TYR A C 1
ATOM 654 O O . TYR A 1 83 ? 32.151 -4.593 2.058 1.00 46.88 83 TYR A O 1
ATOM 662 N N . LEU A 1 84 ? 33.854 -4.510 3.499 1.00 45.84 84 LEU A N 1
ATOM 663 C CA . LEU A 1 84 ? 32.990 -4.564 4.689 1.00 45.84 84 LEU A CA 1
ATOM 664 C C . LEU A 1 84 ? 32.821 -3.232 5.430 1.00 45.84 84 LEU A C 1
ATOM 666 O O . LEU A 1 84 ? 31.772 -3.033 6.037 1.00 45.84 84 LEU A O 1
ATOM 670 N N . ASP A 1 85 ? 33.781 -2.310 5.345 1.00 39.91 85 ASP A N 1
ATOM 671 C CA . ASP A 1 85 ? 33.753 -1.085 6.165 1.00 39.91 85 ASP A CA 1
ATOM 672 C C . ASP A 1 85 ? 32.796 -0.004 5.622 1.00 39.91 85 ASP A C 1
ATOM 674 O O . ASP A 1 85 ? 32.182 0.742 6.382 1.00 39.91 85 ASP A O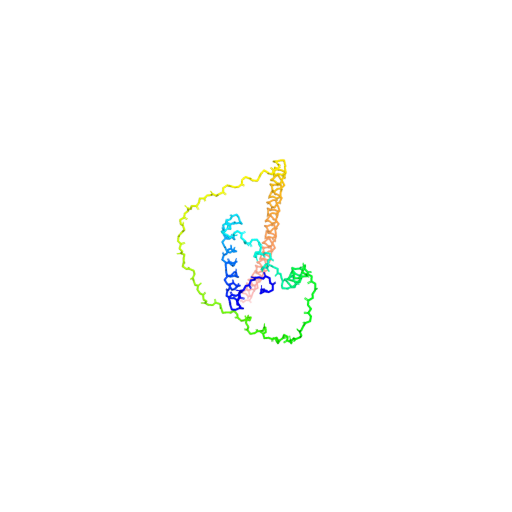 1
ATOM 678 N N . ASP A 1 86 ? 32.552 0.009 4.309 1.00 46.12 86 ASP A N 1
ATOM 679 C CA . ASP A 1 86 ? 31.664 0.977 3.643 1.00 46.12 86 ASP A CA 1
ATOM 680 C C . ASP A 1 86 ? 30.159 0.649 3.782 1.00 46.12 86 ASP A C 1
ATOM 682 O O . ASP A 1 86 ? 29.305 1.365 3.249 1.00 46.12 86 ASP A O 1
ATOM 686 N N . MET A 1 87 ? 29.800 -0.432 4.491 1.00 45.75 87 MET A N 1
ATOM 687 C CA . MET A 1 87 ? 28.402 -0.819 4.745 1.00 45.75 87 MET A CA 1
ATOM 688 C C . MET A 1 87 ? 27.756 -0.089 5.934 1.00 45.75 87 MET A C 1
ATOM 690 O O . MET A 1 87 ? 26.578 -0.321 6.223 1.00 45.75 87 MET A O 1
ATOM 694 N N . LYS A 1 88 ? 28.475 0.806 6.622 1.00 44.12 88 LYS A N 1
ATOM 695 C CA . LYS A 1 88 ? 27.926 1.555 7.757 1.00 44.12 88 LYS A CA 1
ATOM 696 C C . LYS A 1 88 ? 27.240 2.846 7.287 1.00 44.12 88 LYS A C 1
ATOM 698 O O . LYS A 1 88 ? 27.871 3.762 6.773 1.00 44.12 88 LYS A O 1
ATOM 703 N N . MET A 1 89 ? 25.917 2.886 7.439 1.00 45.50 89 MET A N 1
ATOM 704 C CA . MET A 1 89 ? 25.048 4.010 7.077 1.00 45.50 89 MET A CA 1
ATOM 705 C C . MET A 1 89 ? 24.947 5.011 8.239 1.00 45.50 89 MET A C 1
ATOM 707 O O . MET A 1 89 ? 24.445 4.642 9.298 1.00 45.50 89 MET A O 1
ATOM 711 N N . ASP A 1 90 ? 25.338 6.271 8.036 1.00 41.81 90 ASP A N 1
ATOM 712 C CA . ASP A 1 90 ? 24.989 7.356 8.964 1.00 41.81 90 ASP A CA 1
ATOM 713 C C . ASP A 1 90 ? 23.583 7.881 8.640 1.00 41.81 90 ASP A C 1
ATOM 715 O O . ASP A 1 90 ? 23.268 8.227 7.499 1.00 41.81 90 ASP A O 1
ATOM 719 N N . THR A 1 91 ? 22.713 7.884 9.654 1.00 45.81 91 THR A N 1
ATOM 720 C CA . THR A 1 91 ? 21.253 8.076 9.520 1.00 45.81 91 THR A CA 1
ATOM 721 C C . THR A 1 91 ? 20.827 9.542 9.700 1.00 45.81 91 THR A C 1
ATOM 723 O O . THR A 1 91 ? 19.664 9.881 9.501 1.00 45.81 91 THR A O 1
ATOM 726 N N . ASP A 1 92 ? 21.768 10.443 9.997 1.00 38.94 92 ASP A N 1
ATOM 727 C CA . ASP A 1 92 ? 21.438 11.733 10.622 1.00 38.94 92 ASP A CA 1
ATOM 728 C C . ASP A 1 92 ? 21.612 12.968 9.719 1.00 38.94 92 ASP A C 1
ATOM 730 O O . ASP A 1 92 ? 21.515 14.104 10.184 1.00 38.94 92 ASP A O 1
ATOM 734 N N . PHE A 1 93 ? 21.832 12.796 8.414 1.00 36.84 93 PHE A N 1
ATOM 735 C CA . PHE A 1 93 ? 22.128 13.916 7.512 1.00 36.84 93 PHE A CA 1
ATOM 736 C C . PHE A 1 93 ? 20.931 14.304 6.614 1.00 36.84 93 PHE A C 1
ATOM 738 O O . PHE A 1 93 ? 20.795 13.849 5.481 1.00 36.84 93 PHE A O 1
ATOM 745 N N . TYR A 1 94 ? 20.120 15.224 7.155 1.00 44.03 94 TYR A N 1
ATOM 746 C CA . TYR A 1 94 ? 19.270 16.236 6.493 1.00 44.03 94 TYR A CA 1
ATOM 747 C C . TYR A 1 94 ? 17.743 16.035 6.388 1.00 44.03 94 TYR A C 1
ATOM 749 O O . TYR A 1 94 ? 17.213 15.293 5.563 1.00 44.03 94 TYR A O 1
ATOM 757 N N . ARG A 1 95 ? 17.038 16.887 7.157 1.00 40.00 95 ARG A N 1
ATOM 758 C CA . ARG A 1 95 ? 15.728 17.477 6.827 1.00 40.00 95 ARG A CA 1
ATOM 759 C C . ARG A 1 95 ? 15.756 18.054 5.407 1.00 40.00 95 ARG A C 1
ATOM 761 O O . ARG A 1 95 ? 16.641 18.841 5.084 1.00 40.00 95 ARG A O 1
ATOM 768 N N . VAL A 1 96 ? 14.752 17.714 4.605 1.00 35.47 96 VAL A N 1
ATOM 769 C CA . VAL A 1 96 ? 14.533 18.273 3.266 1.00 35.47 96 VAL A CA 1
ATOM 770 C C . VAL A 1 96 ? 13.970 19.691 3.393 1.00 35.47 96 VAL A C 1
ATOM 772 O O . VAL A 1 96 ? 12.900 19.877 3.968 1.00 35.47 96 VAL A O 1
ATOM 775 N N . THR A 1 97 ? 14.675 20.677 2.841 1.00 40.72 97 THR A N 1
ATOM 776 C CA . THR A 1 97 ? 14.119 22.002 2.539 1.00 40.72 97 THR A CA 1
ATOM 777 C C . THR A 1 97 ? 13.629 21.970 1.091 1.00 40.72 97 THR A C 1
ATOM 779 O O . THR A 1 97 ? 14.420 21.742 0.177 1.00 40.72 97 THR A O 1
ATOM 782 N N . GLU A 1 98 ? 12.321 22.129 0.893 1.00 41.81 98 GLU A N 1
ATOM 783 C CA . GLU A 1 98 ? 11.653 22.172 -0.413 1.00 41.81 98 GLU A CA 1
ATOM 784 C C . GLU A 1 98 ? 12.064 23.410 -1.231 1.00 41.81 98 GLU A C 1
ATOM 786 O O . GLU A 1 98 ? 12.059 24.521 -0.696 1.00 41.81 98 GLU A O 1
ATOM 791 N N . PRO A 1 99 ? 12.313 23.267 -2.544 1.00 39.38 99 PRO A N 1
ATOM 792 C CA . PRO A 1 99 ? 12.121 24.352 -3.499 1.00 39.38 99 PRO A CA 1
ATOM 793 C C . PRO A 1 99 ? 10.867 24.104 -4.351 1.00 39.38 99 PRO A C 1
ATOM 795 O O . PRO A 1 99 ? 10.684 23.020 -4.912 1.00 39.38 99 PRO A O 1
ATOM 798 N N . GLN A 1 100 ? 10.019 25.131 -4.459 1.00 33.41 100 GLN A N 1
ATOM 799 C CA . GLN A 1 100 ? 8.871 25.180 -5.370 1.00 33.41 100 GLN A CA 1
ATOM 800 C C . GLN A 1 100 ? 9.338 25.091 -6.832 1.00 33.41 100 GLN A C 1
ATOM 802 O O . GLN A 1 100 ? 10.375 25.645 -7.194 1.00 33.41 100 GLN A O 1
ATOM 807 N N . VAL A 1 101 ? 8.583 24.364 -7.659 1.00 40.34 101 VAL A N 1
ATOM 808 C CA . VAL A 1 101 ? 8.921 24.056 -9.056 1.00 40.34 101 VAL A CA 1
ATOM 809 C C . VAL A 1 101 ? 7.972 24.807 -9.986 1.00 40.34 101 VAL A C 1
ATOM 811 O O . VAL A 1 101 ? 6.760 24.622 -9.885 1.00 40.34 101 VAL A O 1
ATOM 814 N N . ASP A 1 102 ? 8.530 25.586 -10.916 1.00 34.91 102 ASP A N 1
ATOM 815 C CA . ASP A 1 102 ? 7.801 26.126 -12.065 1.00 34.91 102 ASP A CA 1
ATOM 816 C C . ASP A 1 102 ? 7.434 25.009 -13.051 1.00 34.91 102 ASP A C 1
ATOM 818 O O . ASP A 1 102 ? 8.252 24.169 -13.435 1.00 34.91 102 ASP A O 1
ATOM 822 N N . ILE A 1 103 ? 6.164 25.009 -13.448 1.00 42.56 103 ILE A N 1
ATOM 823 C CA . ILE A 1 103 ? 5.552 24.065 -14.381 1.00 42.56 103 ILE A CA 1
ATOM 824 C C . ILE A 1 103 ? 5.875 24.508 -15.811 1.00 42.56 103 ILE A C 1
ATOM 826 O O . ILE A 1 103 ? 5.374 25.539 -16.249 1.00 42.56 103 ILE A O 1
ATOM 830 N N . ILE A 1 104 ? 6.636 23.708 -16.565 1.00 37.09 104 ILE A N 1
ATOM 831 C CA . ILE A 1 104 ? 6.684 23.761 -18.040 1.00 37.09 104 ILE A CA 1
ATOM 832 C C . ILE A 1 104 ? 6.773 22.304 -18.528 1.00 37.09 104 ILE A C 1
ATOM 834 O O . ILE A 1 104 ? 7.748 21.617 -18.239 1.00 37.09 104 ILE A O 1
ATOM 838 N N . GLN A 1 105 ? 5.657 21.690 -18.924 1.00 38.22 105 GLN A N 1
ATOM 839 C CA . GLN A 1 105 ? 4.990 21.685 -20.239 1.00 38.22 105 GLN A CA 1
ATOM 840 C C . GLN A 1 105 ? 5.423 20.468 -21.076 1.00 38.22 105 GLN A C 1
ATOM 842 O O . GLN A 1 105 ? 6.601 20.191 -21.277 1.00 38.22 105 GLN A O 1
ATOM 847 N N . SER A 1 106 ? 4.399 19.710 -21.453 1.00 41.28 106 SER A N 1
ATOM 848 C CA . SER A 1 106 ? 4.371 18.391 -22.076 1.00 41.28 106 SER A CA 1
ATOM 849 C C . SER A 1 106 ? 5.118 18.307 -23.406 1.00 41.28 106 SER A C 1
ATOM 851 O O . SER A 1 106 ? 4.962 19.171 -24.266 1.00 41.28 106 SER A O 1
ATOM 853 N N . CYS A 1 107 ? 5.837 17.202 -23.603 1.00 32.84 107 CYS A N 1
ATOM 854 C CA . CYS A 1 107 ? 6.224 16.733 -24.929 1.00 32.84 107 CYS A CA 1
ATOM 855 C C . CYS A 1 107 ? 5.402 15.486 -25.259 1.00 32.84 107 CYS A C 1
ATOM 857 O O . CYS A 1 107 ? 5.592 14.433 -24.649 1.00 32.84 107 CYS A O 1
ATOM 859 N N . ASP A 1 108 ? 4.491 15.639 -26.217 1.00 44.97 108 ASP A N 1
ATOM 860 C CA . ASP A 1 108 ? 3.718 14.562 -26.820 1.00 44.97 108 ASP A CA 1
ATOM 861 C C . ASP A 1 108 ? 4.621 13.700 -27.711 1.00 44.97 108 ASP A C 1
ATOM 863 O O 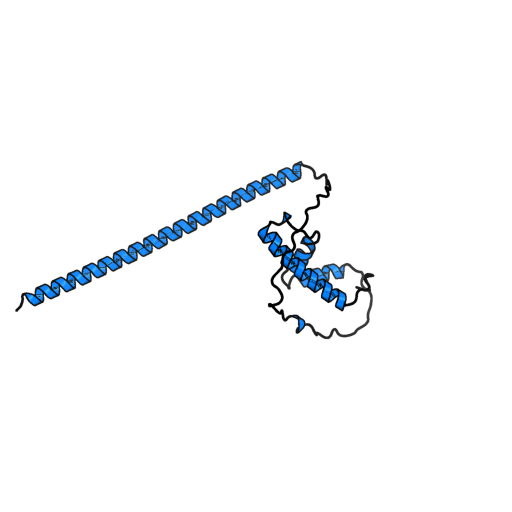. ASP A 1 108 ? 5.306 14.200 -28.606 1.00 44.97 108 ASP A O 1
ATOM 867 N N . ALA A 1 109 ? 4.592 12.388 -27.492 1.00 39.84 109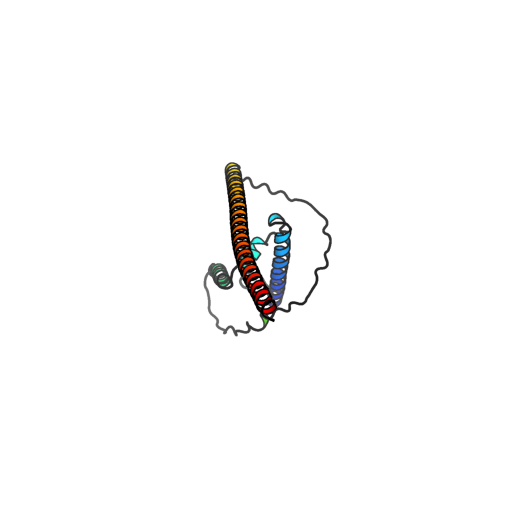 ALA A N 1
ATOM 868 C CA . ALA A 1 109 ? 5.069 11.405 -28.452 1.00 39.84 109 ALA A CA 1
ATOM 869 C C . ALA A 1 109 ? 3.930 10.414 -28.710 1.00 39.84 109 ALA A C 1
ATOM 871 O O . ALA A 1 109 ? 3.686 9.505 -27.920 1.00 39.84 109 ALA A O 1
ATOM 872 N N . GLN A 1 110 ? 3.214 10.618 -29.819 1.00 43.25 110 GLN A N 1
ATOM 873 C CA . GLN A 1 110 ? 2.258 9.655 -30.357 1.00 43.25 110 GLN A CA 1
ATOM 874 C C . GLN A 1 110 ? 3.003 8.363 -30.730 1.00 43.25 110 GLN A C 1
ATOM 876 O O . GLN A 1 110 ? 3.678 8.295 -31.758 1.00 43.25 110 GLN A O 1
ATOM 881 N N . THR A 1 111 ? 2.840 7.311 -29.936 1.00 45.12 111 THR A N 1
ATOM 882 C CA . THR A 1 111 ? 3.002 5.934 -30.407 1.00 45.12 111 THR A CA 1
ATOM 883 C C . THR A 1 111 ? 1.625 5.406 -30.786 1.00 45.12 111 THR A C 1
ATOM 885 O O . THR A 1 111 ? 0.767 5.198 -29.933 1.00 45.12 111 THR A O 1
ATOM 888 N N . GLN A 1 112 ? 1.400 5.203 -32.089 1.00 45.25 112 GLN A N 1
ATOM 889 C CA . GLN A 1 112 ? 0.284 4.394 -32.576 1.00 45.25 112 GLN A CA 1
ATOM 890 C C . GLN A 1 112 ? 0.448 2.981 -32.011 1.00 45.25 112 GLN A C 1
ATOM 892 O O . GLN A 1 112 ? 1.264 2.199 -32.495 1.00 45.25 112 GLN A O 1
ATOM 897 N N . THR A 1 113 ? -0.311 2.673 -30.966 1.00 49.62 113 THR A N 1
ATOM 898 C CA . THR A 1 113 ? -0.587 1.298 -30.565 1.00 49.62 113 THR A CA 1
ATOM 899 C C . THR A 1 113 ? -2.023 0.988 -30.958 1.00 49.62 113 THR A C 1
ATOM 901 O O . THR A 1 113 ? -2.903 1.843 -30.895 1.00 49.62 113 THR A O 1
ATOM 904 N N . ASP A 1 114 ? -2.219 -0.208 -31.493 1.00 48.69 114 ASP A N 1
ATOM 905 C CA . ASP A 1 114 ? -3.467 -0.681 -32.076 1.00 48.69 114 ASP A CA 1
ATOM 906 C C . ASP A 1 114 ? -4.593 -0.600 -31.023 1.00 48.69 114 ASP A C 1
ATOM 908 O O . ASP A 1 114 ? -4.560 -1.332 -30.026 1.00 48.69 114 ASP A O 1
ATOM 912 N N . GLY A 1 115 ? -5.556 0.317 -31.196 1.00 58.00 115 GLY A N 1
ATOM 913 C CA . GLY A 1 115 ? -6.501 0.747 -30.145 1.00 58.00 115 GLY A CA 1
ATOM 914 C C . GLY A 1 115 ? -7.353 -0.375 -29.539 1.00 58.00 115 GLY A C 1
ATOM 915 O O . GLY A 1 115 ? -7.862 -0.258 -28.426 1.00 58.00 115 GLY A O 1
ATOM 916 N N . THR A 1 116 ? -7.444 -1.509 -30.231 1.00 60.62 116 THR A N 1
ATOM 917 C CA . THR A 1 116 ? -8.100 -2.736 -29.766 1.00 60.62 116 THR A CA 1
ATOM 918 C C . THR A 1 116 ? -7.385 -3.364 -28.561 1.00 60.62 116 THR A C 1
ATOM 920 O O . THR A 1 116 ? -8.023 -3.900 -27.656 1.00 60.62 116 THR A O 1
ATOM 923 N N . THR A 1 117 ? -6.050 -3.300 -28.525 1.00 70.31 117 THR A N 1
ATOM 924 C CA . THR A 1 117 ? -5.246 -3.895 -27.444 1.00 70.31 117 THR A CA 1
ATOM 925 C C . THR A 1 117 ? -5.293 -3.052 -26.173 1.00 70.31 117 THR A C 1
ATOM 927 O O . THR A 1 117 ? -5.436 -3.596 -25.077 1.00 70.31 117 THR A O 1
ATOM 930 N N . GLU A 1 118 ? -5.267 -1.729 -26.321 1.00 79.75 118 GLU A N 1
ATOM 931 C CA . GLU A 1 118 ? -5.367 -0.777 -25.217 1.00 79.75 118 GLU A CA 1
ATOM 932 C C . GLU A 1 118 ? -6.742 -0.849 -24.537 1.00 79.75 118 GLU A C 1
ATOM 934 O O . GLU A 1 118 ? -6.826 -0.974 -23.315 1.00 79.75 118 GLU A O 1
ATOM 939 N N . GLN A 1 119 ? -7.827 -0.893 -25.317 1.00 82.12 119 GLN A N 1
ATOM 940 C CA . GLN A 1 119 ? -9.184 -1.063 -24.785 1.00 82.12 119 GLN A CA 1
ATOM 941 C C . GLN A 1 119 ? -9.348 -2.375 -24.007 1.00 82.12 119 GLN A C 1
ATOM 943 O O . GLN A 1 119 ? -9.949 -2.391 -22.930 1.00 82.12 119 GLN A O 1
ATOM 948 N N . HIS A 1 120 ? -8.766 -3.470 -24.503 1.00 87.44 120 HIS A N 1
ATOM 949 C CA . HIS A 1 120 ? -8.802 -4.762 -23.813 1.00 87.44 120 HIS A CA 1
ATOM 950 C C . HIS A 1 120 ? -8.039 -4.737 -22.483 1.00 87.44 120 HIS A C 1
ATOM 952 O O . HIS A 1 120 ? -8.478 -5.329 -21.495 1.00 87.44 120 HIS A O 1
ATOM 958 N N . LEU A 1 121 ? -6.904 -4.035 -22.429 1.00 91.50 121 LEU A N 1
ATOM 959 C CA . LEU A 1 121 ? -6.137 -3.850 -21.195 1.00 91.50 121 LEU A CA 1
ATOM 960 C C . LEU A 1 121 ? -6.902 -2.999 -20.176 1.00 91.50 121 LEU A C 1
ATOM 962 O O . LEU A 1 121 ? -6.990 -3.390 -19.012 1.00 91.50 121 LEU A O 1
ATOM 966 N N . LEU A 1 122 ? -7.514 -1.895 -20.608 1.00 90.56 122 LEU A N 1
ATOM 967 C CA . LEU A 1 122 ? -8.342 -1.045 -19.747 1.00 90.56 122 LEU A CA 1
ATOM 968 C C . LEU A 1 122 ? -9.534 -1.812 -19.165 1.00 90.56 122 LEU A C 1
ATOM 970 O O . LEU A 1 122 ? -9.819 -1.709 -17.971 1.00 90.56 122 LEU A O 1
ATOM 974 N N . GLN A 1 123 ? -10.190 -2.651 -19.969 1.00 92.31 123 GLN A N 1
ATOM 975 C CA . GLN A 1 123 ? -11.304 -3.472 -19.499 1.00 92.31 123 GLN A CA 1
ATOM 976 C C . GLN A 1 123 ? -10.863 -4.510 -18.456 1.00 92.31 123 GLN A C 1
ATOM 978 O O . GLN A 1 123 ? -11.559 -4.727 -17.461 1.00 92.31 123 GLN A O 1
ATOM 983 N N . LYS A 1 124 ? -9.683 -5.117 -18.639 1.00 93.56 124 LYS A N 1
ATOM 984 C CA . LYS A 1 124 ? -9.088 -6.024 -17.647 1.00 93.56 124 LYS A CA 1
ATOM 985 C C . LYS A 1 124 ? -8.707 -5.307 -16.355 1.00 93.56 124 LYS A C 1
ATOM 987 O O . LYS A 1 124 ? -8.945 -5.855 -15.282 1.00 93.56 124 LYS A O 1
ATOM 992 N N . LEU A 1 125 ? -8.150 -4.099 -16.442 1.00 94.12 125 LEU A N 1
ATOM 993 C CA . LEU A 1 125 ? -7.822 -3.286 -15.269 1.00 94.12 125 LEU A CA 1
ATOM 994 C C . LEU A 1 125 ? -9.077 -2.946 -14.466 1.00 94.12 125 LEU A C 1
ATOM 996 O O . LEU A 1 125 ? -9.102 -3.181 -13.262 1.00 94.12 125 LEU A O 1
ATOM 1000 N N . HIS A 1 126 ? -10.145 -2.513 -15.134 1.00 94.69 126 HIS A N 1
ATOM 1001 C CA . HIS A 1 126 ? -11.424 -2.235 -14.482 1.00 94.69 126 HIS A CA 1
ATOM 1002 C C . HIS A 1 126 ? -12.027 -3.489 -13.816 1.00 94.69 126 HIS A C 1
ATOM 1004 O O . HIS A 1 126 ? -12.538 -3.433 -12.698 1.00 94.69 126 HIS A O 1
ATOM 1010 N N . ALA A 1 127 ? -11.935 -4.657 -14.461 1.00 94.44 127 ALA A N 1
ATOM 1011 C CA . ALA A 1 127 ? -12.386 -5.918 -13.866 1.00 94.44 127 ALA A CA 1
ATOM 1012 C C . ALA A 1 127 ? -11.567 -6.313 -12.620 1.00 94.44 127 ALA A C 1
ATOM 1014 O O . ALA A 1 127 ? -12.131 -6.783 -11.626 1.00 94.44 127 ALA A O 1
ATOM 1015 N N . LEU A 1 128 ? -10.248 -6.104 -12.653 1.00 96.56 128 LEU A N 1
ATOM 1016 C CA . LEU A 1 128 ? -9.364 -6.345 -11.512 1.00 96.56 128 LEU A CA 1
ATOM 1017 C C . LEU A 1 128 ? -9.635 -5.369 -10.368 1.00 96.56 128 LEU A C 1
ATOM 1019 O O . LEU A 1 128 ? -9.696 -5.795 -9.219 1.00 96.56 128 LEU A O 1
ATOM 1023 N N . GLU A 1 129 ? -9.849 -4.091 -10.667 1.00 94.88 129 GLU A N 1
ATOM 1024 C CA . GLU A 1 129 ? -10.185 -3.074 -9.672 1.00 94.88 129 GLU A CA 1
ATOM 1025 C C . GLU A 1 129 ? -11.485 -3.422 -8.939 1.00 94.88 129 GLU A C 1
ATOM 1027 O O . GLU A 1 129 ? -11.518 -3.436 -7.707 1.00 94.88 129 GLU A O 1
ATOM 1032 N N . ASN A 1 130 ? -12.520 -3.832 -9.675 1.00 94.94 130 ASN A N 1
ATOM 1033 C CA . ASN A 1 130 ? -13.767 -4.309 -9.079 1.00 94.94 130 ASN A CA 1
ATOM 1034 C C . ASN A 1 130 ? -13.553 -5.549 -8.208 1.00 94.94 130 ASN A C 1
ATOM 1036 O O . ASN A 1 130 ? -14.073 -5.616 -7.096 1.00 94.94 130 ASN A O 1
ATOM 1040 N N . SER A 1 131 ? -12.750 -6.506 -8.676 1.00 97.12 131 SER A N 1
ATOM 1041 C CA . SER A 1 131 ? -12.437 -7.718 -7.908 1.00 97.12 131 SER A CA 1
ATOM 1042 C C . SER A 1 131 ? -11.696 -7.388 -6.608 1.00 97.12 131 SER A C 1
ATOM 1044 O O . SER A 1 131 ? -12.020 -7.923 -5.550 1.00 97.12 131 SER A O 1
ATOM 1046 N N . ILE A 1 132 ? -10.736 -6.462 -6.665 1.00 97.50 132 ILE A N 1
ATOM 1047 C CA . ILE A 1 132 ? -10.002 -5.970 -5.497 1.00 97.50 132 ILE A CA 1
ATOM 1048 C C . ILE A 1 132 ? -10.952 -5.273 -4.519 1.00 97.50 132 ILE A C 1
ATOM 1050 O O . ILE A 1 132 ? -10.855 -5.502 -3.315 1.00 97.50 132 ILE A O 1
ATOM 1054 N N . ASN A 1 133 ? -11.872 -4.444 -5.010 1.00 95.75 133 ASN A N 1
ATOM 1055 C CA . ASN A 1 133 ? -12.839 -3.747 -4.162 1.00 95.75 133 ASN A CA 1
ATOM 1056 C C . ASN A 1 133 ? -13.784 -4.729 -3.459 1.00 95.75 133 ASN A C 1
ATOM 1058 O O . ASN A 1 133 ? -13.984 -4.608 -2.253 1.00 95.75 133 ASN A O 1
ATOM 1062 N N . VAL A 1 134 ? -14.281 -5.749 -4.164 1.00 96.75 134 VAL A N 1
ATOM 1063 C CA . VAL A 1 134 ? -15.095 -6.817 -3.559 1.00 96.75 134 VAL A CA 1
ATOM 1064 C C . VAL A 1 134 ? -14.316 -7.548 -2.465 1.00 96.75 134 VAL A C 1
ATOM 1066 O O . VAL A 1 134 ? -14.814 -7.671 -1.351 1.00 96.75 134 VAL A O 1
ATOM 1069 N N . LEU A 1 135 ? -13.067 -7.945 -2.731 1.00 97.44 135 LEU A N 1
ATOM 1070 C CA . LEU A 1 135 ? -12.229 -8.623 -1.736 1.00 97.44 135 LEU A CA 1
ATOM 1071 C C . LEU A 1 135 ? -11.945 -7.751 -0.505 1.00 97.44 135 LEU A C 1
ATOM 1073 O O . LEU A 1 135 ? -11.912 -8.264 0.614 1.00 97.44 135 LEU A O 1
ATOM 1077 N N . ARG A 1 136 ? -11.753 -6.436 -0.680 1.00 96.62 136 ARG A N 1
ATOM 1078 C CA . ARG A 1 136 ? -11.597 -5.505 0.451 1.00 96.62 136 ARG A CA 1
ATOM 1079 C C . ARG A 1 136 ? -12.860 -5.451 1.304 1.00 96.62 136 ARG A C 1
ATOM 1081 O O . ARG A 1 136 ? -12.756 -5.480 2.529 1.00 96.62 136 ARG A O 1
ATOM 1088 N N . GLU A 1 137 ? -14.029 -5.383 0.674 1.00 96.62 137 GLU A N 1
ATOM 1089 C CA . GLU A 1 137 ? -15.311 -5.358 1.379 1.00 96.62 137 GLU A CA 1
ATOM 1090 C C . GLU A 1 137 ? -15.613 -6.687 2.080 1.00 96.62 137 GLU A C 1
ATOM 1092 O O . GLU A 1 137 ? -16.077 -6.683 3.219 1.00 96.62 137 GLU A O 1
ATOM 1097 N N . ASP A 1 138 ? -15.297 -7.822 1.458 1.00 96.06 138 ASP A N 1
ATOM 1098 C CA . ASP A 1 138 ? -15.397 -9.146 2.084 1.00 96.06 138 ASP A CA 1
ATOM 1099 C C . ASP A 1 138 ? -14.511 -9.239 3.323 1.00 96.06 138 ASP A C 1
ATOM 1101 O O . ASP A 1 138 ? -14.985 -9.581 4.406 1.00 96.06 138 ASP A O 1
ATOM 1105 N N . TRP A 1 139 ? -13.248 -8.829 3.205 1.00 95.69 139 TRP A N 1
ATOM 1106 C CA . TRP A 1 139 ? -12.318 -8.846 4.329 1.00 95.69 139 TRP A CA 1
ATOM 1107 C C . TRP A 1 139 ? -12.754 -7.912 5.465 1.00 95.69 139 TRP A C 1
ATOM 1109 O O . TRP A 1 139 ? -12.631 -8.249 6.646 1.00 95.69 139 TRP A O 1
ATOM 1119 N N . ARG A 1 140 ? -13.310 -6.741 5.125 1.00 97.00 140 ARG A N 1
ATOM 1120 C CA . ARG A 1 140 ? -13.896 -5.818 6.105 1.00 97.00 140 ARG A CA 1
ATOM 1121 C C . ARG A 1 140 ? -15.076 -6.466 6.835 1.00 97.00 140 ARG A C 1
ATOM 1123 O O . ARG A 1 140 ? -15.111 -6.415 8.064 1.00 97.00 140 ARG A O 1
ATOM 1130 N N . ARG A 1 141 ? -15.998 -7.106 6.106 1.00 97.00 141 ARG A N 1
ATOM 1131 C CA . ARG A 1 141 ? -17.156 -7.815 6.677 1.00 97.00 141 ARG A CA 1
ATOM 1132 C C . ARG A 1 141 ? -16.741 -8.969 7.584 1.00 97.00 141 ARG A C 1
ATOM 1134 O O . ARG A 1 141 ? -17.273 -9.089 8.685 1.00 97.00 141 ARG A O 1
ATOM 1141 N N . ASP A 1 142 ? -15.762 -9.768 7.172 1.00 97.31 142 ASP A N 1
ATOM 1142 C CA . ASP A 1 142 ? -15.239 -10.873 7.981 1.00 97.31 142 ASP A CA 1
ATOM 1143 C C . ASP A 1 142 ? -14.612 -10.370 9.283 1.00 97.31 142 ASP A C 1
ATOM 1145 O O . ASP A 1 142 ? -14.865 -10.915 10.362 1.00 97.31 142 ASP A O 1
ATOM 1149 N N . ARG A 1 143 ? -13.841 -9.279 9.209 1.00 96.56 143 ARG A N 1
ATOM 1150 C CA . ARG A 1 143 ? -13.259 -8.637 10.391 1.00 96.56 143 ARG A CA 1
ATOM 1151 C C . ARG A 1 143 ? -14.333 -8.086 11.331 1.00 96.56 143 ARG A C 1
ATOM 1153 O O . ARG A 1 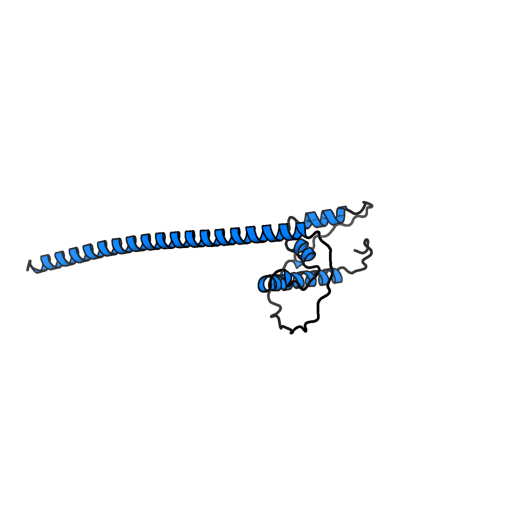143 ? -14.227 -8.260 12.545 1.00 96.56 143 ARG A O 1
ATOM 1160 N N . GLU A 1 144 ? -15.367 -7.441 10.797 1.00 96.88 144 GLU A N 1
ATOM 1161 C CA . GLU A 1 144 ? -16.512 -6.960 11.580 1.00 96.88 144 GLU A CA 1
ATOM 1162 C C . GLU A 1 144 ? -17.260 -8.116 12.253 1.00 96.88 144 GLU A C 1
ATOM 1164 O O . GLU A 1 144 ? -17.547 -8.047 13.448 1.00 96.88 144 GLU A O 1
ATOM 1169 N N . MET A 1 145 ? -17.498 -9.216 11.536 1.00 97.06 145 MET A N 1
ATOM 1170 C CA . MET A 1 145 ? -18.118 -10.418 12.091 1.00 97.06 145 MET A CA 1
ATOM 1171 C C . MET A 1 145 ? -17.285 -11.012 13.234 1.00 97.06 145 MET A C 1
ATOM 1173 O O . MET A 1 145 ? -17.838 -11.342 14.287 1.00 97.06 145 MET A O 1
ATOM 1177 N N . GLN A 1 146 ? -15.961 -11.112 13.073 1.00 96.44 146 GLN A N 1
ATOM 1178 C CA . GLN A 1 146 ? -15.078 -11.574 14.146 1.00 96.44 146 GLN A CA 1
ATOM 1179 C C . GLN A 1 146 ? -15.118 -10.654 15.370 1.00 96.44 146 GLN A C 1
ATOM 1181 O O . GLN A 1 146 ? -15.196 -11.150 16.496 1.00 96.44 146 GLN A O 1
ATOM 1186 N N . ASN A 1 147 ? -15.133 -9.334 15.170 1.00 97.12 147 ASN A N 1
ATOM 1187 C CA . ASN A 1 147 ? -15.272 -8.376 16.267 1.00 97.12 147 ASN A CA 1
ATOM 1188 C C . ASN A 1 147 ? -16.606 -8.555 17.005 1.00 97.12 147 ASN A C 1
ATOM 1190 O O . ASN A 1 147 ? -16.615 -8.655 18.230 1.00 97.12 147 ASN A O 1
ATOM 1194 N N . VAL A 1 148 ? -17.725 -8.683 16.283 1.00 97.69 148 VAL A N 1
ATOM 1195 C CA . VAL A 1 148 ? -19.051 -8.910 16.884 1.00 97.69 148 VAL A CA 1
ATOM 1196 C C . VAL A 1 148 ? -19.084 -10.209 17.695 1.00 97.69 148 VAL A C 1
ATOM 1198 O O . VAL A 1 148 ? -19.633 -10.237 18.800 1.00 97.69 148 VAL A O 1
ATOM 1201 N N . LEU A 1 149 ? -18.484 -11.287 17.181 1.00 97.62 149 LEU A N 1
ATOM 1202 C CA . LEU A 1 149 ? -18.382 -12.563 17.894 1.00 97.62 149 LEU A CA 1
ATOM 1203 C C . LEU A 1 149 ? -17.537 -12.440 19.164 1.00 97.62 149 LEU A C 1
ATOM 1205 O O . LEU A 1 149 ? -17.947 -12.935 20.217 1.00 97.62 149 LEU A O 1
ATOM 1209 N N . MET A 1 150 ? -16.401 -11.746 19.086 1.00 97.00 150 MET A N 1
ATOM 1210 C CA . MET A 1 150 ? -15.538 -11.483 20.235 1.00 97.00 150 MET A CA 1
ATOM 1211 C C . MET A 1 150 ? -16.275 -10.666 21.300 1.00 97.00 150 MET A C 1
ATOM 1213 O O . MET A 1 150 ? -16.325 -11.071 22.457 1.00 97.00 150 MET A O 1
ATOM 1217 N N . GLU A 1 151 ? -16.924 -9.564 20.920 1.00 97.12 151 GLU A N 1
ATOM 1218 C CA . GLU A 1 151 ? -17.710 -8.750 21.849 1.00 97.12 151 GLU A CA 1
ATOM 1219 C C . GLU A 1 151 ? -18.859 -9.538 22.479 1.00 97.12 151 GLU A C 1
ATOM 1221 O O . GLU A 1 151 ? -19.140 -9.394 23.669 1.00 97.12 151 GLU A O 1
ATOM 1226 N N . LYS A 1 152 ? -19.551 -10.376 21.694 1.00 97.75 152 LYS A N 1
ATOM 1227 C CA . LYS A 1 152 ? -20.603 -11.260 22.208 1.00 97.75 152 LYS A CA 1
ATOM 1228 C C . LYS A 1 152 ? -20.037 -12.222 23.250 1.00 97.75 152 LYS A C 1
ATOM 1230 O O . LYS A 1 152 ? -20.646 -12.384 24.305 1.00 97.75 152 LYS A O 1
ATOM 1235 N N . HIS A 1 153 ? -18.882 -12.827 22.982 1.00 98.00 153 HIS A N 1
ATOM 1236 C CA . HIS A 1 153 ? -18.216 -13.717 23.927 1.00 98.00 153 HIS A CA 1
ATOM 1237 C C . HIS A 1 153 ? -17.815 -12.987 25.216 1.00 98.00 153 HIS A C 1
ATOM 1239 O O . HIS A 1 153 ? -18.164 -13.437 26.307 1.00 98.00 153 HIS A O 1
ATOM 1245 N N . THR A 1 154 ? -17.191 -11.814 25.101 1.00 97.81 154 THR A N 1
ATOM 1246 C CA . THR A 1 154 ? -16.811 -10.977 26.249 1.00 97.81 154 THR A CA 1
ATOM 1247 C C . THR A 1 154 ? -18.026 -10.553 27.076 1.00 97.81 154 THR A C 1
ATOM 1249 O O . THR A 1 154 ? -17.989 -10.631 28.303 1.00 97.81 154 THR A O 1
ATOM 1252 N N . ARG A 1 155 ? -19.141 -10.174 26.432 1.00 97.44 155 ARG A N 1
ATOM 1253 C CA . ARG A 1 155 ? -20.406 -9.865 27.123 1.00 97.44 155 ARG A CA 1
ATOM 1254 C C . ARG A 1 155 ? -20.939 -11.064 27.905 1.00 97.44 155 ARG A C 1
ATOM 1256 O O . ARG A 1 155 ? -21.289 -10.907 29.068 1.00 97.44 155 ARG A O 1
ATOM 1263 N N . MET A 1 156 ? -20.961 -12.257 27.307 1.00 97.44 156 MET A N 1
ATOM 1264 C CA . MET A 1 156 ? -21.406 -13.472 28.006 1.00 97.44 156 MET A CA 1
ATOM 1265 C C . MET A 1 156 ? -20.531 -13.787 29.226 1.00 97.44 156 MET A C 1
ATOM 1267 O O . MET A 1 156 ? -21.058 -14.139 30.278 1.00 97.44 156 MET A O 1
ATOM 1271 N N . MET A 1 157 ? -19.212 -13.620 29.107 1.00 97.69 157 MET A N 1
ATOM 1272 C CA . MET A 1 157 ? -18.276 -13.803 30.220 1.00 97.69 157 MET A CA 1
ATOM 1273 C C . MET A 1 157 ? -18.538 -12.815 31.364 1.00 97.69 157 MET A C 1
ATOM 1275 O O . MET A 1 157 ? -18.583 -13.220 32.526 1.00 97.69 157 MET A O 1
ATOM 1279 N N . LEU A 1 158 ? -18.759 -11.537 31.043 1.00 97.50 158 LEU A N 1
ATOM 1280 C CA . LEU A 1 158 ? -19.068 -10.502 32.033 1.00 97.50 158 LEU A CA 1
ATOM 1281 C C . LEU A 1 158 ? -20.413 -10.750 32.728 1.00 97.50 158 LEU A C 1
ATOM 1283 O O . LEU A 1 158 ? -20.490 -10.651 33.951 1.00 97.50 158 LEU A O 1
ATOM 1287 N N . GLU A 1 159 ? -21.455 -11.126 31.985 1.00 97.31 159 GLU A N 1
ATOM 1288 C CA . GLU A 1 159 ? -22.763 -11.469 32.563 1.00 97.31 159 GLU A CA 1
ATOM 1289 C C . GLU A 1 159 ? -22.683 -12.708 33.464 1.00 97.31 159 GLU A C 1
ATOM 1291 O O . GLU A 1 159 ? -23.274 -12.743 34.549 1.00 97.31 159 GLU A O 1
ATOM 1296 N N . HIS A 1 160 ? -21.896 -13.713 33.070 1.00 97.62 160 HIS A N 1
ATOM 1297 C CA . HIS A 1 160 ? -21.650 -14.879 33.912 1.00 97.62 160 HIS A CA 1
ATOM 1298 C C . HIS A 1 160 ? -20.935 -14.492 35.214 1.00 97.62 160 HIS A C 1
ATOM 1300 O O . HIS A 1 160 ? -21.384 -14.863 36.300 1.00 97.62 160 HIS A O 1
ATOM 1306 N N . GLN A 1 161 ? -19.871 -13.687 35.129 1.00 97.31 161 GLN A N 1
ATOM 1307 C CA . GLN A 1 161 ? -19.149 -13.193 36.302 1.00 97.31 161 GLN A CA 1
ATOM 1308 C C . GLN A 1 161 ? -20.056 -12.369 37.225 1.00 97.31 161 GLN A C 1
ATOM 1310 O O . GLN A 1 161 ? -20.038 -12.566 38.441 1.00 97.31 161 GLN A O 1
ATOM 1315 N N . LYS A 1 162 ? -20.877 -11.478 36.661 1.00 97.12 162 LYS A N 1
ATOM 1316 C CA . LYS A 1 162 ? -21.859 -10.684 37.406 1.00 97.12 162 LYS A CA 1
ATOM 1317 C C . LYS A 1 162 ? -22.838 -11.581 38.161 1.00 97.12 162 LYS A C 1
ATOM 1319 O O . LYS A 1 162 ? -23.015 -11.404 39.360 1.00 97.12 162 LYS A O 1
ATOM 1324 N N . THR A 1 163 ? -23.381 -12.600 37.497 1.00 97.31 163 THR A N 1
ATOM 1325 C CA . THR A 1 163 ? -24.297 -13.571 38.115 1.00 97.31 163 THR A CA 1
ATOM 1326 C C . THR A 1 163 ? -23.645 -14.296 39.297 1.00 97.31 163 THR A C 1
ATOM 1328 O O . THR A 1 163 ? -24.264 -14.464 40.351 1.00 97.31 163 THR A O 1
ATOM 1331 N N . LEU A 1 164 ? -22.377 -14.700 39.157 1.00 96.75 164 LEU A N 1
ATOM 1332 C CA . LEU A 1 164 ? -21.620 -15.322 40.247 1.00 96.75 164 LEU A CA 1
ATOM 1333 C C . LEU A 1 164 ? -21.431 -14.364 41.431 1.00 96.75 164 LEU A C 1
ATOM 1335 O O . LEU A 1 164 ? -21.598 -14.779 42.581 1.00 96.75 164 LEU A O 1
ATOM 1339 N N . MET A 1 165 ? -21.118 -13.093 41.164 1.00 96.69 165 MET A N 1
ATOM 1340 C CA . MET A 1 165 ? -20.995 -12.075 42.210 1.00 96.69 165 MET A CA 1
ATOM 1341 C C . MET A 1 165 ? -22.327 -11.824 42.914 1.00 96.69 165 MET A C 1
ATOM 1343 O O . MET A 1 165 ? -22.369 -11.834 44.143 1.00 96.69 165 MET A O 1
ATOM 1347 N N . ASP A 1 166 ? -23.418 -11.673 42.167 1.00 96.56 166 ASP A N 1
ATOM 1348 C CA . ASP A 1 166 ? -24.753 -11.456 42.728 1.00 96.56 166 ASP A CA 1
ATOM 1349 C C . ASP A 1 166 ? -25.158 -12.618 43.645 1.00 96.56 166 ASP A C 1
ATOM 1351 O O . ASP A 1 166 ? -25.614 -12.401 44.772 1.00 96.56 166 ASP A O 1
ATOM 1355 N N . HIS A 1 167 ? -24.903 -13.862 43.224 1.00 95.44 167 HIS A N 1
ATOM 1356 C CA . HIS A 1 167 ? -25.144 -15.041 44.054 1.00 95.44 167 HIS A CA 1
ATOM 1357 C C . HIS A 1 167 ? -24.255 -15.062 45.311 1.00 95.44 167 HIS A C 1
ATOM 1359 O O . HIS A 1 167 ? -24.733 -15.370 46.408 1.00 95.44 167 HIS A O 1
ATOM 1365 N N . PHE A 1 168 ? -22.970 -14.710 45.190 1.00 96.00 168 PHE A N 1
ATOM 1366 C CA . PHE A 1 168 ? -22.050 -14.622 46.328 1.00 96.00 168 PHE A CA 1
ATOM 1367 C C . PHE A 1 168 ? -22.500 -13.573 47.355 1.00 96.00 168 PHE A C 1
ATOM 1369 O O . PHE A 1 168 ? -22.581 -13.869 48.554 1.00 96.00 168 PHE A O 1
ATOM 1376 N N . PHE A 1 169 ? -22.849 -12.365 46.907 1.00 94.94 169 PHE A N 1
ATOM 1377 C CA . PHE A 1 169 ? -23.328 -11.298 47.783 1.00 94.94 169 PHE A CA 1
ATOM 1378 C C . PHE A 1 169 ? -24.683 -11.641 48.411 1.00 94.94 169 PHE A C 1
ATOM 1380 O O . PHE A 1 169 ? -24.860 -11.433 49.614 1.00 94.94 169 PHE A O 1
ATOM 1387 N N . ALA A 1 170 ? -25.612 -12.238 47.658 1.00 92.19 170 ALA A N 1
ATOM 1388 C CA . ALA A 1 170 ? -26.894 -12.699 48.189 1.00 92.19 170 ALA A CA 1
ATOM 1389 C C . ALA A 1 170 ? -26.709 -13.761 49.287 1.00 92.19 170 ALA A C 1
ATOM 1391 O O . ALA A 1 170 ? -27.287 -13.649 50.375 1.00 92.19 170 ALA A O 1
ATOM 1392 N N . LYS A 1 171 ? -25.841 -14.754 49.048 1.00 91.38 171 LYS A N 1
ATOM 1393 C CA . LYS A 1 171 ? -25.500 -15.790 50.031 1.00 91.38 171 LYS A CA 1
ATOM 1394 C C . LYS A 1 171 ? -24.886 -15.181 51.291 1.00 91.38 171 LYS A C 1
ATOM 1396 O O . LYS A 1 171 ? -25.338 -15.489 52.394 1.00 91.38 171 LYS A O 1
ATOM 1401 N N . THR A 1 172 ? -23.925 -14.274 51.137 1.00 90.81 172 THR A N 1
ATOM 1402 C CA . THR A 1 172 ? -23.256 -13.593 52.258 1.00 90.81 172 THR A CA 1
ATOM 1403 C C . THR A 1 172 ? -24.241 -12.760 53.085 1.00 90.81 172 THR A C 1
ATOM 1405 O O . THR A 1 172 ? -24.270 -12.868 54.312 1.00 90.81 172 THR A O 1
ATOM 1408 N N . LYS A 1 173 ? -25.126 -12.000 52.427 1.00 89.25 173 LYS A N 1
ATOM 1409 C CA . LYS A 1 173 ? -26.184 -11.219 53.086 1.00 89.25 173 LYS A CA 1
ATOM 1410 C C . LYS A 1 173 ? -27.144 -12.111 53.878 1.00 89.25 173 LYS A C 1
ATOM 1412 O O . LYS A 1 173 ? -27.487 -11.784 55.012 1.00 89.25 173 LYS A O 1
ATOM 1417 N N . SER A 1 174 ? -27.541 -13.257 53.319 1.00 85.38 174 SER A N 1
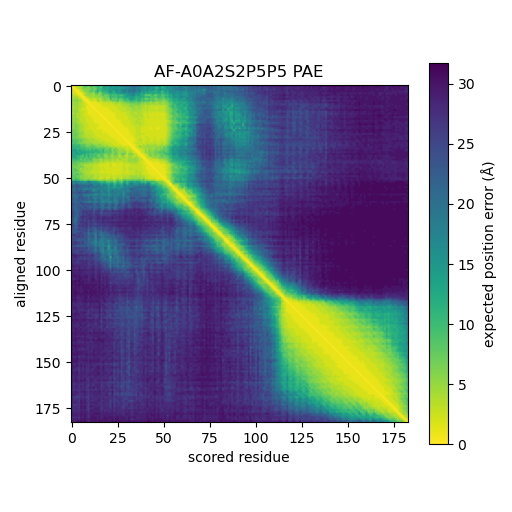ATOM 1418 C CA . SER A 1 174 ? -28.411 -14.218 54.011 1.00 85.38 174 SER A CA 1
ATOM 1419 C C . SER A 1 174 ? -27.754 -14.833 55.254 1.00 85.38 174 SER A C 1
ATOM 1421 O O . SER A 1 174 ? -28.422 -15.037 56.268 1.00 85.38 174 SER A O 1
ATOM 1423 N N . HIS A 1 175 ? -26.441 -15.087 55.201 1.00 83.00 175 HIS A N 1
ATOM 1424 C CA . HIS A 1 175 ? -25.677 -15.616 56.328 1.00 83.00 175 HIS A CA 1
ATOM 1425 C C . HIS A 1 175 ? -25.599 -14.594 57.470 1.00 83.00 175 HIS A C 1
ATOM 1427 O O . HIS A 1 175 ? -25.897 -14.938 58.609 1.00 83.00 175 HIS A O 1
ATOM 1433 N N . LEU A 1 176 ? -25.290 -13.330 57.155 1.00 80.69 176 LEU A N 1
ATOM 1434 C CA . LEU A 1 176 ? -25.246 -12.232 58.130 1.00 80.69 176 LEU A CA 1
ATOM 1435 C C . LEU A 1 176 ? -26.596 -11.990 58.824 1.00 80.69 176 LEU A C 1
ATOM 1437 O O . LEU A 1 176 ? -26.638 -11.712 60.020 1.00 80.69 176 LEU A O 1
ATOM 1441 N N . LEU A 1 177 ? -27.708 -12.108 58.092 1.00 77.00 177 LEU A N 1
ATOM 1442 C CA . LEU A 1 177 ? -29.054 -11.991 58.667 1.00 77.00 177 LEU A CA 1
ATOM 1443 C C . LEU A 1 177 ? -29.388 -13.167 59.598 1.00 77.00 177 LEU A C 1
ATOM 1445 O O . LEU A 1 177 ? -29.973 -12.960 60.656 1.00 77.00 177 LEU A O 1
ATOM 1449 N N . LYS A 1 178 ? -28.983 -14.395 59.246 1.00 73.19 178 LYS A N 1
ATOM 1450 C CA . LYS A 1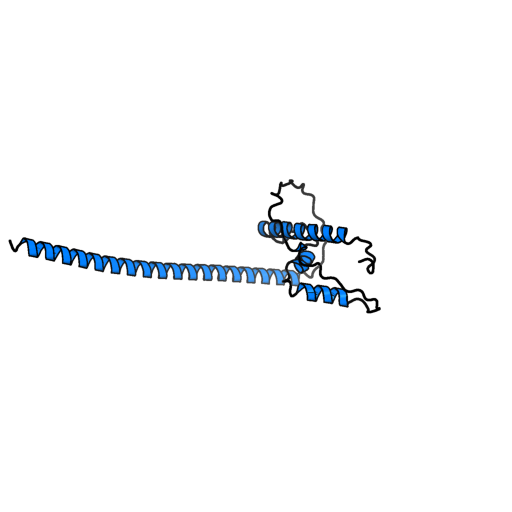 178 ? -29.179 -15.579 60.102 1.00 73.19 178 LYS A CA 1
ATOM 1451 C C . LYS A 1 178 ? -28.359 -15.529 61.390 1.00 73.19 178 LYS A C 1
ATOM 1453 O O . LYS A 1 178 ? -28.838 -16.013 62.409 1.00 73.19 178 LYS A O 1
ATOM 1458 N N . THR A 1 179 ? -27.151 -14.967 61.360 1.00 68.69 179 THR A N 1
ATOM 1459 C CA . THR A 1 179 ? -26.327 -14.804 62.568 1.00 68.69 179 THR A CA 1
ATOM 1460 C C . THR A 1 179 ? -26.859 -13.710 63.491 1.00 68.69 179 THR A C 1
ATOM 1462 O O . THR A 1 179 ? -26.720 -13.839 64.695 1.00 68.69 179 THR A O 1
ATOM 1465 N N . LYS A 1 180 ? -27.520 -12.673 62.954 1.00 66.38 180 LYS A N 1
ATOM 1466 C CA . LYS A 1 180 ? -28.083 -11.563 63.745 1.00 66.38 180 LYS A CA 1
ATOM 1467 C C . LYS A 1 180 ? -29.375 -11.890 64.503 1.00 66.38 180 LYS A C 1
ATOM 1469 O O . LYS A 1 180 ? -29.707 -11.173 65.429 1.00 66.38 180 LYS A O 1
ATOM 1474 N N . ASN A 1 181 ? -30.100 -12.932 64.097 1.00 61.31 181 ASN A N 1
ATOM 1475 C CA . ASN A 1 181 ? -31.356 -13.360 64.733 1.00 61.31 181 ASN A CA 1
ATOM 1476 C C . ASN A 1 181 ? -31.154 -14.491 65.765 1.00 61.31 181 ASN A C 1
ATOM 1478 O O . ASN A 1 181 ? -32.122 -15.149 66.142 1.00 61.31 181 ASN A O 1
ATOM 1482 N N . LYS A 1 182 ? -29.903 -14.796 66.133 1.00 56.97 182 LYS A N 1
ATOM 1483 C CA . LYS A 1 182 ? -29.540 -15.864 67.081 1.00 56.97 182 LYS A CA 1
ATOM 1484 C C . LYS A 1 182 ? -28.998 -15.353 68.423 1.00 56.97 182 LYS A C 1
ATOM 1486 O O . LYS A 1 182 ? -28.721 -16.192 69.276 1.00 56.97 182 LYS A O 1
ATOM 1491 N N . ASP A 1 183 ? -28.899 -14.036 68.579 1.00 48.12 183 ASP A N 1
ATOM 1492 C CA . ASP A 1 183 ? -28.678 -13.325 69.845 1.00 48.12 183 ASP A CA 1
ATOM 1493 C C . ASP A 1 183 ? -29.996 -12.667 70.282 1.00 48.12 183 ASP A C 1
ATOM 1495 O O . ASP A 1 183 ? -30.247 -12.596 71.505 1.00 48.12 183 ASP A O 1
#

Organism: Schizaphis graminum (NCBI:txid13262)

pLDDT: mean 71.36, std 22.14, range [32.84, 98.0]

InterPro domains:
  IPR044822 Myb/SANT-like DNA-binding domain 4 [PF13837] (1-49)

Solvent-accessible surface area (backbone atoms only — not comparable to full-atom values): 11598 Å² total; per-residue (Å²): 91,61,92,74,73,42,90,68,54,72,66,59,52,54,52,51,52,53,49,50,57,48,52,50,53,56,49,50,58,48,25,74,75,63,36,74,90,57,60,88,52,93,60,43,66,65,50,43,60,64,69,69,44,58,76,84,53,46,58,55,52,55,46,58,69,57,64,78,53,87,91,84,78,91,82,91,77,85,84,77,86,85,77,68,79,84,73,71,78,83,88,82,86,74,87,86,81,86,76,90,78,86,88,79,82,87,82,89,77,91,72,93,65,68,66,71,58,57,53,52,50,53,53,50,49,54,53,49,52,50,51,52,53,51,52,52,52,50,53,51,52,53,52,50,50,51,49,54,52,51,52,51,51,54,49,52,52,49,53,50,52,50,52,54,49,53,52,50,52,52,52,52,53,53,51,57,55,58,61,67,76,74,118

Mean predicted aligned error: 21.1 Å

Radius of gyration: 33.99 Å; Cα contacts (8 Å, |Δi|>4): 26; chains: 1; bounding box: 78×42×102 Å

=== Feature glossary ===
The record interleaves many kinds of information about one protein. Here is each kind framed as the question it answers.

Q: What does the local fold look like, residue by residue?
A: The Foldseek 3Di string encodes local tertiary geometry as a 20-letter alphabet — one character per residue — derived from the relative positions of nearby Cα atoms. Unlike the amino-acid sequence, 3Di is a direct function of the 3D structure, so two proteins with the same fold have similar 3Di strings even at low sequence identity.

Q: Which residues are in helices, strands, or loops?
A: The SS8 string is DSSP's per-residue secondary-structure call. α-helix (H) means an i→i+4 H-bond ladder; β-strand (E) means the residue participates in a β-sheet; 3₁₀ (G) and π (I) are tighter and wider helices; T/S are turns/bends; '-' is loop.

Q: How big and how compact is the whole molecule?
A: Radius of gyration (Rg) is the root-mean-square distance of Cα atoms from their centroid — a single number for overall size and compactness. A globular domain of N residues has Rg ≈ 2.2·N^0.38 Å; an extended or disordered chain has a much larger Rg. The Cα contact count is the number of residue pairs whose Cα atoms are within 8 Å and are more than four positions apart in sequence — a standard proxy for tertiary packing density. The bounding box is the smallest axis-aligned box enclosing all Cα atoms.

Q: Where is each backbone atom in 3D?
A: Structure coordinates are given as an mmCIF _atom_site loop: one row per atom with element, residue name, chain id, sequence number, and x/y/z position in Å. Only the four main-chain atoms per residue are included here; side chains are omitted to keep the record compact.

Q: What is the amino-acid chain?
A: Primary structure: the covalent order of the twenty standard amino acids along the backbone. Two proteins with the same sequence will (almost always) fold to the same structure; two with 30% identity often share a fold but not the details.

Q: What if only a Cα trace is available?
A: Three-state secondary structure (P-SEA) collapses the eight DSSP classes into helix (a), strand (b), and coil (c). P-SEA assigns these from Cα geometry alone — distances and angles — without requiring backbone oxygens, so it works on any Cα trace.

Q: What family and function is it annotated with?
A: Database cross-references. InterPro integrates a dozen domain/family signature databases into unified entries with residue-range hits. GO terms attach function/process/location labels with evidence codes. CATH codes position the fold in a four-level structural taxonomy. Organism is the NCBI-taxonomy species name.

Q: How confident is the AlphaFold model at each residue?
A: pLDDT is the predicted lDDT-Cα score: AlphaFold's confidence that the local environment of each residue (all inter-atomic distances within 15 Å) is correctly placed. It is a per-residue number between 0 and 100, with higher meaning more reliable.

Q: How mobile is each atom in the crystal?
A: B-factor (Debye–Waller factor) reflects atomic displacement in the crystal lattice. It is an experimental observable (units Å²), not a prediction; low values mean the atom is pinned down, high values mean it moves or is heterogeneous across the crystal.

Q: Which residues are buried vs exposed?
A: SASA measures how much of the protein is reachable by solvent. It is computed by rolling a water-sized probe over the atomic surface and summing the exposed area (Å²). Per-residue SASA distinguishes core (buried, low SASA) from surface (exposed, high SASA) residues; total SASA is a whole-molecule size measure.

Q: What do the diagnostic plots show?
A: Plot images: a contact map (which residues are close in 3D, as an N×N binary image), a Ramachandran scatter (backbone torsion angles, revealing secondary-structure composition at a glance), and — for AlphaFold structures — a PAE heatmap (pairwise prediction confidence).

Q: What known structures does this most resemble?
A: The Foldseek neighbor list gives the closest experimentally determined structures in the PDB, ranked by structural alignment. TM-score near 1 means near-identical fold; near 0.3 means only rough topology match. This is how one finds what a novel AlphaFold prediction most resembles in the solved-structure universe.

Q: Are the domains correctly placed relative to each other?
A: Predicted aligned error is AlphaFold's pairwise confidence. Unlike pLDDT (per-residue), PAE is per-residue-pair and captures whether two parts of the structure are correctly placed relative to each other. Units are ångströms of expected positional error.

Q: What do the rendered images show?
A: Structure images are PyMOL renders from six orthogonal camera directions. Cartoon representation draws helices as coils and strands as arrows; sticks shows the backbone as bonds; surface shows the solvent-excluded envelope. Rainbow coloring maps sequence position to hue (blue→red, N→C); chain coloring assigns a distinct color per polypeptide.

Q: What are the backbone torsion angles?
A: φ (phi) and ψ (psi) are the two rotatable backbone dihedrals per residue: φ is the C(i-1)–N–Cα–C torsion, ψ is the N–Cα–C–N(i+1) torsion, both in degrees on (−180°, 180°]. α-helical residues cluster near (−60°, −45°); β-strand residues near (−120°, +130°). A Ramachandran plot is simply a scatter of (φ, ψ) for every residue.